Protein AF-A0AAU9IVN1-F1 (afdb_monomer_lite)

Secondary structure (DSSP, 8-state):
-HHHHHHHHHHHHHHHHHHHT-------SS-HHHHHHHHHHHHHHHHHHH---HHHHHHHHHHHHHHHHHHHHHHHHHHHHHHT---HHHHTT-GGG-TTHIIIIIHHHHHTTSTT---PPP-TTS-HHHHHHT-HHHHHHHHHHHHHHHHHHHHHHHHHTT--TTHHHHHHHHHHHHHHHHHHHHHTSSSTTSHHHHHHGGGS-HHHHHHHHHHHHSHHHHHHHHHHHHHHHHHTHHHHHHHHHHHHHHTT--HHHHHHHHHHHHS---

Organism: NCBI:txid1481888

Structure (mmCIF, N/CA/C/O backbone):
data_AF-A0AAU9IVN1-F1
#
_entry.id   AF-A0AAU9IVN1-F1
#
loop_
_atom_site.group_PDB
_atom_site.id
_atom_site.type_symbol
_atom_site.label_atom_id
_atom_site.label_alt_id
_atom_site.label_comp_id
_atom_site.label_asym_id
_atom_site.label_entity_id
_atom_site.label_seq_id
_atom_site.pdbx_PDB_ins_code
_atom_site.Cartn_x
_atom_site.Cartn_y
_atom_site.Cartn_z
_atom_site.occupancy
_atom_site.B_iso_or_equiv
_atom_site.auth_seq_id
_atom_site.auth_comp_id
_atom_site.auth_asym_id
_atom_site.auth_atom_id
_atom_site.pdbx_PDB_model_num
ATOM 1 N N . MET A 1 1 ? -16.649 50.187 41.467 1.00 53.47 1 MET A N 1
ATOM 2 C CA . MET A 1 1 ? -16.728 50.168 39.986 1.00 53.47 1 MET A CA 1
ATOM 3 C C . MET A 1 1 ? -15.363 50.038 39.294 1.00 53.47 1 MET A C 1
ATOM 5 O O . MET A 1 1 ? -15.328 49.474 38.214 1.00 53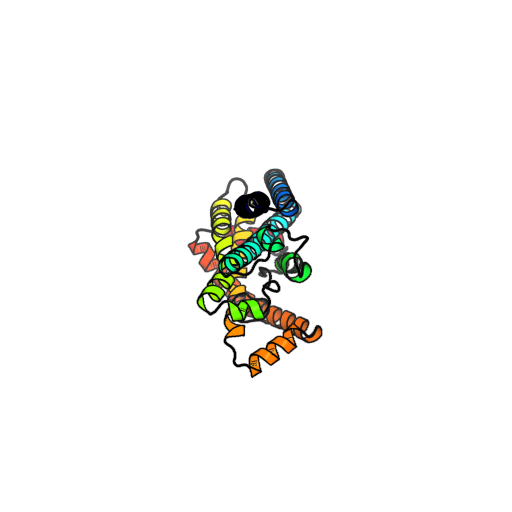.47 1 MET A O 1
ATOM 9 N N . ALA A 1 2 ? -14.239 50.455 39.902 1.00 56.69 2 ALA A N 1
ATOM 10 C CA . ALA A 1 2 ? -12.905 50.367 39.278 1.00 56.69 2 ALA A CA 1
ATOM 11 C C . ALA A 1 2 ? -12.278 48.951 39.191 1.00 56.69 2 ALA A C 1
ATOM 13 O O . ALA A 1 2 ? -11.409 48.734 38.353 1.00 56.69 2 ALA A O 1
ATOM 14 N N . ASN A 1 3 ? -12.708 47.987 40.019 1.00 58.66 3 ASN A N 1
ATOM 15 C CA . ASN A 1 3 ? -12.148 46.621 40.008 1.00 58.66 3 ASN A CA 1
ATOM 16 C C . ASN A 1 3 ? -12.715 45.724 38.896 1.00 58.66 3 ASN A C 1
ATOM 18 O O . ASN A 1 3 ? -11.974 44.936 38.323 1.00 58.66 3 ASN A O 1
ATOM 22 N N . VAL A 1 4 ? -13.989 45.904 38.531 1.00 60.34 4 VAL A N 1
ATOM 23 C CA . VAL A 1 4 ? -14.672 45.055 37.535 1.00 60.34 4 VAL A CA 1
ATOM 24 C C . VAL A 1 4 ? -14.067 45.228 36.136 1.00 60.34 4 VAL A C 1
ATOM 26 O O . VAL A 1 4 ? -13.916 44.265 35.393 1.00 60.34 4 VAL A O 1
ATOM 29 N N . GLY A 1 5 ? -13.641 46.448 35.787 1.00 64.75 5 GLY A N 1
ATOM 30 C CA . GLY A 1 5 ? -12.983 46.716 34.504 1.00 64.75 5 GLY A CA 1
ATOM 31 C C . GLY A 1 5 ? -11.579 46.111 34.386 1.00 64.75 5 GLY A C 1
ATOM 32 O O . GLY A 1 5 ? -11.148 45.797 33.281 1.00 64.75 5 GLY A O 1
ATOM 33 N N . LYS A 1 6 ? -10.872 45.914 35.510 1.00 70.19 6 LYS A N 1
ATOM 34 C CA . LYS A 1 6 ? -9.549 45.270 35.519 1.00 70.19 6 LYS A CA 1
ATOM 35 C C . LYS A 1 6 ? -9.649 43.755 35.383 1.00 70.19 6 LYS A C 1
ATOM 37 O O . LYS A 1 6 ? -8.848 43.187 34.653 1.00 70.19 6 LYS A O 1
ATOM 42 N N . GLU A 1 7 ? -10.625 43.123 36.034 1.00 73.50 7 GLU A N 1
ATOM 43 C CA . GLU A 1 7 ? -10.893 41.688 35.854 1.00 73.50 7 GLU A CA 1
ATOM 44 C C . GLU A 1 7 ? -11.326 41.378 34.423 1.00 73.50 7 GLU A C 1
ATOM 46 O O . GLU A 1 7 ? -10.724 40.518 33.791 1.00 73.50 7 GLU A O 1
ATOM 51 N N . ALA A 1 8 ? -12.259 42.153 33.861 1.00 72.81 8 ALA A N 1
ATOM 52 C CA . ALA A 1 8 ? -12.695 41.962 32.478 1.00 72.81 8 ALA A CA 1
ATOM 53 C C . ALA A 1 8 ? -11.551 42.152 31.465 1.00 72.81 8 ALA A C 1
ATOM 55 O O . ALA A 1 8 ? -11.450 41.408 30.494 1.00 72.81 8 ALA A O 1
ATOM 56 N N . ALA A 1 9 ? -10.655 43.120 31.694 1.00 76.06 9 ALA A N 1
ATOM 57 C CA . ALA A 1 9 ? -9.479 43.317 30.848 1.00 76.06 9 ALA A CA 1
ATOM 58 C C . ALA A 1 9 ? -8.465 42.167 30.978 1.00 76.06 9 ALA A C 1
ATOM 60 O O . ALA A 1 9 ? -7.876 41.762 29.978 1.00 76.06 9 ALA A O 1
ATOM 61 N N . LEU A 1 10 ? -8.291 41.615 32.184 1.00 80.31 10 LEU A N 1
ATOM 62 C CA . LEU A 1 10 ? -7.411 40.474 32.436 1.00 80.31 10 LEU A CA 1
ATOM 63 C C . LEU A 1 10 ? -7.957 39.193 31.792 1.00 80.31 10 LEU A C 1
ATOM 65 O O . LEU A 1 10 ? -7.193 38.443 31.191 1.00 80.31 10 LEU A O 1
ATOM 69 N N . GLU A 1 11 ? -9.269 38.964 31.870 1.00 79.75 11 GLU A N 1
ATOM 70 C CA . GLU A 1 11 ? -9.947 37.848 31.207 1.00 79.75 11 GLU A CA 1
ATOM 71 C C . GLU A 1 11 ? -9.865 37.971 29.685 1.00 79.75 11 GLU A C 1
ATOM 73 O O . GLU A 1 11 ? -9.563 36.991 29.006 1.00 79.75 11 GLU A O 1
ATOM 78 N N . LEU A 1 12 ? -10.047 39.178 29.138 1.00 77.62 12 LEU A N 1
ATOM 79 C CA . LEU A 1 12 ? -9.906 39.422 27.705 1.00 77.62 12 LEU A CA 1
ATOM 80 C C . LEU A 1 12 ? -8.457 39.223 27.248 1.00 77.62 12 LEU A C 1
ATOM 82 O O . LEU A 1 12 ? -8.222 38.642 26.193 1.00 77.62 12 LEU A O 1
ATOM 86 N N . GLU A 1 13 ? -7.472 39.659 28.035 1.00 80.75 13 GLU A N 1
ATOM 87 C CA . GLU A 1 13 ? -6.052 39.457 27.740 1.00 80.75 13 GLU A CA 1
ATOM 88 C C . GLU A 1 13 ? -5.658 37.978 27.854 1.00 80.75 13 GLU A C 1
ATOM 90 O O . GLU A 1 13 ? -4.886 37.484 27.033 1.00 80.75 13 GLU A O 1
ATOM 95 N N . GLN A 1 14 ? -6.213 37.240 28.817 1.00 78.44 14 GLN A N 1
ATOM 96 C CA . GLN A 1 14 ? -6.012 35.797 28.956 1.00 78.44 14 GLN A CA 1
ATOM 97 C C . GLN A 1 14 ? -6.684 35.011 27.828 1.00 78.44 14 GLN A C 1
ATOM 99 O O . GLN A 1 14 ? -6.057 34.105 27.282 1.00 78.44 14 GLN A O 1
ATOM 104 N N . ALA A 1 15 ? -7.899 35.386 27.424 1.00 71.62 15 ALA A N 1
ATOM 105 C CA . ALA A 1 15 ? -8.589 34.815 26.271 1.00 71.62 15 ALA A CA 1
ATOM 106 C C . ALA A 1 15 ? -7.861 35.151 24.961 1.00 71.62 15 ALA A C 1
ATOM 108 O O . ALA A 1 15 ? -7.668 34.294 24.108 1.00 71.62 15 ALA A O 1
ATOM 109 N N . THR A 1 16 ? -7.353 36.375 24.820 1.00 70.88 16 THR A N 1
ATOM 110 C CA . THR A 1 16 ? -6.563 36.774 23.648 1.00 70.88 16 THR A CA 1
ATOM 111 C C . THR A 1 16 ? -5.223 36.039 23.628 1.00 70.88 16 THR A C 1
ATOM 113 O O . THR A 1 16 ? -4.802 35.561 22.582 1.00 70.88 16 THR A O 1
ATOM 116 N N . LYS A 1 17 ? -4.565 35.855 24.780 1.00 69.25 17 LYS A N 1
ATOM 117 C CA . LYS A 1 17 ? -3.336 35.057 24.893 1.00 69.25 17 LYS A CA 1
ATOM 118 C C . LYS A 1 17 ? -3.576 33.563 24.708 1.00 69.25 17 LYS A C 1
ATOM 120 O O . LYS A 1 17 ? -2.649 32.907 24.254 1.00 69.25 17 LYS A O 1
ATOM 125 N N . SER A 1 18 ? -4.748 33.015 25.038 1.00 64.81 18 SER A N 1
ATOM 126 C CA . SER A 1 18 ? -5.081 31.611 24.756 1.00 64.81 18 SER A CA 1
ATOM 127 C C . SER A 1 18 ? -5.344 31.398 23.265 1.00 64.81 18 SER A C 1
ATOM 129 O O . SER A 1 18 ? -4.799 30.460 22.692 1.00 64.81 18 SER A O 1
ATOM 131 N N . ILE A 1 19 ? -6.044 32.336 22.618 1.00 59.53 19 ILE A N 1
ATOM 132 C CA . ILE A 1 19 ? -6.263 32.361 21.166 1.00 59.53 19 ILE A CA 1
ATOM 133 C C . ILE A 1 19 ? -4.934 32.555 20.413 1.00 59.53 19 ILE A C 1
ATOM 135 O O . ILE A 1 19 ? -4.685 31.878 19.423 1.00 59.53 19 ILE A O 1
ATOM 139 N N . LEU A 1 20 ? -4.038 33.423 20.899 1.00 59.16 20 LEU A N 1
ATOM 140 C CA . LEU A 1 20 ? -2.712 33.653 20.304 1.00 59.16 20 LEU A CA 1
ATOM 141 C C . LEU A 1 20 ? -1.676 32.565 20.659 1.00 59.16 20 LEU A C 1
ATOM 143 O O . LEU A 1 20 ? -0.673 32.433 19.957 1.00 59.16 20 LEU A O 1
ATOM 147 N N . LYS A 1 21 ? -1.887 31.783 21.732 1.00 52.38 21 LYS A N 1
ATOM 148 C CA . LYS A 1 21 ? -1.069 30.604 22.092 1.00 52.38 21 LYS A CA 1
ATOM 149 C C . LYS A 1 21 ? -1.420 29.356 21.303 1.00 52.38 21 LYS A C 1
ATOM 151 O O . LYS A 1 21 ? -0.685 28.376 21.416 1.00 52.38 21 LYS A O 1
ATOM 156 N N . GLU A 1 22 ? -2.473 29.391 20.502 1.00 47.22 22 GLU A N 1
ATOM 157 C CA . GLU A 1 22 ? -2.577 28.512 19.354 1.00 47.22 22 GLU A CA 1
ATOM 158 C C . GLU A 1 22 ? -1.981 29.242 18.148 1.00 47.22 22 GLU A C 1
ATOM 160 O O . GLU A 1 22 ? -2.725 29.763 17.316 1.00 47.22 22 GLU A O 1
ATOM 165 N N . PRO A 1 23 ? -0.637 29.272 17.970 1.00 43.94 23 PRO A N 1
ATOM 166 C CA . PRO A 1 23 ? -0.158 29.330 16.608 1.00 43.94 23 PRO A CA 1
ATOM 167 C C . PRO A 1 23 ? -0.810 28.115 15.979 1.00 43.94 23 PRO A C 1
ATOM 169 O O . PRO A 1 23 ? -0.557 26.999 16.441 1.00 43.94 23 PRO A O 1
ATOM 172 N N . SER A 1 24 ? -1.721 28.355 15.033 1.00 45.41 24 SER A N 1
ATOM 173 C CA . SER A 1 24 ? -2.339 27.336 14.203 1.00 45.41 24 SER A CA 1
ATOM 174 C C . SER A 1 24 ? -1.269 26.290 13.974 1.00 45.41 24 SER A C 1
ATOM 176 O O . SER A 1 24 ? -0.282 26.567 13.279 1.00 45.41 24 SER A O 1
ATOM 178 N N . GLN A 1 25 ? -1.367 25.160 14.678 1.00 43.50 25 GLN A N 1
ATOM 179 C CA . GLN A 1 25 ? -0.414 24.086 14.520 1.00 43.50 25 GLN A CA 1
ATOM 180 C C . GLN A 1 25 ? -0.766 23.541 13.150 1.00 43.50 25 GLN A C 1
ATOM 182 O O . GLN A 1 25 ? -1.519 22.581 13.009 1.00 43.50 25 GLN A O 1
ATOM 187 N N . MET A 1 26 ? -0.231 24.201 12.125 1.00 43.41 26 MET A N 1
ATOM 188 C CA . MET A 1 26 ? 0.057 23.664 10.818 1.00 43.41 26 MET A CA 1
ATOM 189 C C . MET A 1 26 ? 1.049 22.539 11.095 1.00 43.41 26 MET A C 1
ATOM 191 O O . MET A 1 26 ? 2.250 22.653 10.854 1.00 43.41 26 MET A O 1
ATOM 195 N N . LYS A 1 27 ? 0.555 21.470 11.735 1.00 56.53 27 LYS A N 1
ATOM 196 C CA . LYS A 1 27 ? 1.239 20.202 11.887 1.00 56.53 27 LYS A CA 1
ATOM 197 C C . LYS A 1 27 ? 1.689 19.884 10.482 1.00 56.53 27 LYS A C 1
ATOM 199 O O . LYS A 1 27 ? 0.851 19.801 9.584 1.00 56.53 27 LYS A O 1
ATOM 204 N N . LYS A 1 28 ? 3.009 19.825 10.294 1.00 57.75 28 LYS A N 1
ATOM 205 C CA . LYS A 1 28 ? 3.613 19.560 8.993 1.00 57.75 28 LYS A CA 1
ATOM 206 C C . LYS A 1 28 ? 2.848 18.417 8.339 1.00 57.75 28 LYS A C 1
ATOM 208 O O . LYS A 1 28 ? 2.786 17.323 8.895 1.00 57.75 28 LYS A O 1
ATOM 213 N N . MET A 1 29 ? 2.273 18.711 7.177 1.00 62.78 29 MET A N 1
ATOM 214 C CA . MET A 1 29 ? 1.480 17.763 6.396 1.00 62.78 29 MET A CA 1
ATOM 215 C C . MET A 1 29 ? 2.301 16.510 6.050 1.00 62.78 29 MET A C 1
ATOM 217 O O . MET A 1 29 ? 1.751 15.428 5.923 1.00 62.78 29 MET A O 1
ATOM 221 N N . CYS A 1 30 ? 3.630 16.654 5.973 1.00 76.06 30 CYS A N 1
ATOM 222 C CA . CYS A 1 30 ? 4.579 15.575 5.738 1.00 76.06 30 CYS A CA 1
ATOM 223 C C . CYS A 1 30 ? 5.676 15.579 6.817 1.00 76.06 30 CYS A C 1
ATOM 225 O O . CYS A 1 30 ? 6.330 16.599 7.064 1.00 76.06 30 CYS A O 1
ATOM 227 N N . SER A 1 31 ? 5.856 14.447 7.495 1.00 86.88 31 SER A N 1
ATOM 228 C CA . SER A 1 31 ? 6.885 14.259 8.519 1.00 86.88 31 SER A CA 1
ATOM 229 C C . SER A 1 31 ? 8.289 14.131 7.915 1.00 86.88 31 SER A C 1
ATOM 231 O O . SER A 1 31 ? 8.455 13.795 6.745 1.00 86.88 31 SER A O 1
ATOM 233 N N . THR A 1 32 ? 9.331 14.366 8.720 1.00 87.94 32 THR A N 1
ATOM 234 C CA . THR A 1 32 ? 10.726 14.210 8.270 1.00 87.94 32 THR A CA 1
ATOM 235 C C . THR A 1 32 ? 11.019 12.812 7.700 1.00 87.94 32 THR A C 1
ATOM 237 O O . THR A 1 32 ? 11.616 12.753 6.628 1.00 87.94 32 THR A O 1
ATOM 240 N N . PRO A 1 33 ? 10.580 11.694 8.324 1.00 89.00 33 PRO A N 1
ATOM 241 C CA . PRO A 1 33 ? 10.769 10.363 7.741 1.00 89.00 33 PRO A CA 1
ATOM 242 C C . PRO A 1 33 ? 10.115 10.197 6.365 1.00 89.00 33 PRO A C 1
ATOM 244 O O . PRO A 1 33 ? 10.737 9.626 5.474 1.00 89.00 33 PRO A O 1
ATOM 247 N N . ALA A 1 34 ? 8.911 10.739 6.158 1.00 89.44 34 ALA A N 1
ATOM 248 C CA . ALA A 1 34 ? 8.235 10.686 4.862 1.00 89.44 34 ALA A CA 1
ATOM 249 C C . ALA A 1 34 ? 8.979 11.491 3.785 1.00 89.44 34 ALA A C 1
ATOM 251 O O . ALA A 1 34 ? 9.174 11.006 2.673 1.00 89.44 34 ALA A O 1
ATOM 252 N N . LEU A 1 35 ? 9.474 12.688 4.123 1.00 91.88 35 LEU A N 1
ATOM 253 C CA . LEU A 1 35 ? 10.292 13.492 3.208 1.00 91.88 35 LEU A CA 1
ATOM 254 C C . LEU A 1 35 ? 11.596 12.781 2.825 1.00 91.88 35 LEU A C 1
ATOM 256 O O . LEU A 1 35 ? 11.976 12.788 1.656 1.00 91.88 35 LEU A O 1
ATOM 260 N N . ILE A 1 36 ? 12.259 12.138 3.792 1.00 93.00 36 ILE A N 1
ATOM 261 C CA . ILE A 1 36 ? 13.448 11.317 3.530 1.00 93.00 36 ILE A CA 1
ATOM 262 C C . ILE A 1 36 ? 13.089 10.169 2.584 1.00 93.00 36 ILE A C 1
ATOM 264 O O . ILE A 1 36 ? 13.803 9.949 1.611 1.00 93.00 36 ILE A O 1
ATOM 268 N N . TRP A 1 37 ? 11.969 9.480 2.816 1.00 94.50 37 TRP A N 1
ATOM 269 C CA . TRP A 1 37 ? 11.519 8.375 1.968 1.00 94.50 37 TRP A CA 1
ATOM 270 C C . TRP A 1 37 ? 11.301 8.806 0.513 1.00 94.50 37 TRP A C 1
ATOM 272 O O . TRP A 1 37 ? 11.792 8.152 -0.406 1.00 94.50 37 TRP A O 1
ATOM 282 N N . VAL A 1 38 ? 10.631 9.944 0.298 1.00 93.88 38 VAL A N 1
ATOM 283 C CA . VAL A 1 38 ? 10.431 10.529 -1.039 1.00 93.88 38 VAL A CA 1
ATOM 284 C C . VAL A 1 38 ? 11.767 10.911 -1.679 1.00 93.88 38 VAL A C 1
ATOM 286 O O . VAL A 1 38 ? 11.982 10.628 -2.856 1.00 93.88 38 VAL A O 1
ATOM 289 N N . GLY A 1 39 ? 12.690 11.500 -0.913 1.00 94.69 39 GLY A N 1
ATOM 290 C CA . GLY A 1 39 ? 14.036 11.818 -1.393 1.00 94.69 39 GLY A CA 1
ATOM 291 C C . GLY A 1 39 ? 14.813 10.574 -1.834 1.00 94.69 39 GLY A C 1
ATOM 292 O O . GLY A 1 39 ? 15.405 10.565 -2.912 1.00 94.69 39 GLY A O 1
ATOM 293 N N . VAL A 1 40 ? 14.761 9.494 -1.049 1.00 95.31 40 VAL A N 1
ATOM 294 C CA . VAL A 1 40 ? 15.397 8.213 -1.389 1.00 95.31 40 VAL A CA 1
ATOM 295 C C . VAL A 1 40 ? 14.748 7.597 -2.631 1.00 95.31 40 VAL A C 1
ATOM 297 O O . VAL A 1 40 ? 15.465 7.179 -3.537 1.00 95.31 40 VAL A O 1
ATOM 300 N N . LEU A 1 41 ? 13.415 7.607 -2.738 1.00 96.00 41 LEU A N 1
ATOM 301 C CA . LEU A 1 41 ? 12.705 7.152 -3.938 1.00 96.00 41 LEU A CA 1
ATOM 302 C C . LEU A 1 41 ? 13.119 7.950 -5.184 1.00 96.00 41 LEU A C 1
ATOM 304 O O . LEU A 1 41 ? 13.333 7.366 -6.247 1.00 96.00 41 LEU A O 1
ATOM 308 N N . PHE A 1 42 ? 13.279 9.268 -5.064 1.00 94.94 42 PHE A N 1
ATOM 309 C CA . PHE A 1 42 ? 13.737 10.115 -6.165 1.00 94.94 42 PHE A CA 1
ATOM 310 C C . PHE A 1 42 ? 15.165 9.758 -6.604 1.00 94.94 42 PHE A C 1
ATOM 312 O O . PHE A 1 42 ? 15.414 9.560 -7.794 1.00 94.94 42 PHE A O 1
ATOM 319 N N . VAL A 1 43 ? 16.087 9.576 -5.651 1.00 94.69 43 VAL A N 1
ATOM 320 C CA . VAL A 1 43 ? 17.458 9.115 -5.936 1.00 94.69 43 VAL A CA 1
ATOM 321 C C . VAL A 1 43 ? 17.440 7.758 -6.636 1.00 94.69 43 VAL A C 1
ATOM 323 O O . VAL A 1 43 ? 18.085 7.594 -7.668 1.00 94.69 43 VAL A O 1
ATOM 326 N N . PHE A 1 44 ? 16.661 6.796 -6.137 1.00 93.25 44 PHE A N 1
ATOM 327 C CA . PHE A 1 44 ? 16.558 5.474 -6.755 1.00 93.25 44 PHE A CA 1
ATOM 328 C C . PHE A 1 44 ? 15.874 5.500 -8.121 1.00 93.25 44 PHE A C 1
ATOM 330 O O . PHE A 1 44 ? 16.209 4.683 -8.973 1.00 93.25 44 PHE A O 1
ATOM 337 N N . SER A 1 45 ? 14.983 6.462 -8.372 1.00 91.88 45 SER A N 1
ATOM 338 C CA . SER A 1 45 ? 14.419 6.688 -9.706 1.00 91.88 45 SER A CA 1
ATOM 339 C C . SER A 1 45 ? 15.522 7.097 -10.684 1.00 91.88 45 SER A C 1
ATOM 341 O O . SER A 1 45 ? 15.622 6.532 -11.769 1.00 91.88 45 SER A O 1
ATOM 343 N N . PHE A 1 46 ? 16.416 8.005 -10.280 1.00 92.00 46 PHE A N 1
ATOM 344 C CA . PHE A 1 46 ? 17.568 8.404 -11.094 1.00 92.00 46 PHE A CA 1
ATOM 345 C C . PHE A 1 46 ? 18.592 7.271 -11.280 1.00 92.00 46 PHE A C 1
ATOM 347 O O . PHE A 1 46 ? 19.118 7.077 -12.380 1.00 92.00 46 PHE A O 1
ATOM 354 N N . VAL A 1 47 ? 18.849 6.485 -10.229 1.00 91.75 47 VAL A N 1
ATOM 355 C CA . VAL A 1 47 ? 19.705 5.290 -10.312 1.00 91.75 47 VAL A CA 1
ATOM 356 C C . VAL A 1 47 ? 19.118 4.280 -11.289 1.00 91.75 47 VAL A C 1
ATOM 358 O O . VAL A 1 47 ? 19.852 3.800 -12.141 1.00 91.75 47 VAL A O 1
ATOM 361 N N . LEU A 1 48 ? 17.816 3.990 -11.219 1.00 91.25 48 LEU A N 1
ATOM 362 C CA . LEU A 1 48 ? 17.153 3.059 -12.131 1.00 91.25 48 LEU A CA 1
ATOM 363 C C . LEU A 1 48 ? 17.168 3.570 -13.578 1.00 91.25 48 LEU A C 1
ATOM 365 O O . LEU A 1 48 ? 17.373 2.784 -14.502 1.00 91.25 48 LEU A O 1
ATOM 369 N N . LEU A 1 49 ? 17.012 4.885 -13.768 1.00 89.12 49 LEU A N 1
ATOM 370 C CA . LEU A 1 49 ? 17.129 5.522 -15.078 1.00 89.12 49 LEU A CA 1
ATOM 371 C C . LEU A 1 49 ? 18.532 5.356 -15.679 1.00 89.12 49 LEU A C 1
ATOM 373 O O . LEU A 1 49 ? 18.658 5.088 -16.871 1.00 89.12 49 LEU A O 1
ATOM 377 N N . SER A 1 50 ? 19.573 5.498 -14.857 1.00 89.81 50 SER A N 1
ATOM 378 C CA . SER A 1 50 ? 20.977 5.456 -15.293 1.00 89.81 50 SER A CA 1
ATOM 379 C C . SER A 1 50 ? 21.533 4.029 -15.388 1.00 89.81 50 SER A C 1
ATOM 381 O O . SER A 1 50 ? 22.349 3.718 -16.252 1.00 89.81 50 SER A O 1
ATOM 383 N N . TYR A 1 51 ? 21.087 3.152 -14.492 1.00 88.25 51 TYR A N 1
ATOM 384 C CA . TYR A 1 51 ? 21.545 1.781 -14.319 1.00 88.25 51 TYR A CA 1
ATOM 385 C C . TYR A 1 51 ? 20.321 0.868 -14.174 1.00 88.25 51 TYR A C 1
ATOM 387 O O . TYR A 1 51 ? 19.947 0.531 -13.046 1.00 88.25 51 TYR A O 1
ATOM 395 N N . PRO A 1 52 ? 19.709 0.427 -15.292 1.00 86.56 52 PRO A N 1
ATOM 396 C CA . PRO A 1 52 ? 18.531 -0.444 -15.303 1.00 86.56 52 PRO A CA 1
ATOM 397 C C . PRO A 1 52 ? 18.899 -1.875 -14.881 1.00 86.56 52 PRO A C 1
ATOM 399 O O . PRO A 1 52 ? 18.853 -2.835 -15.649 1.00 86.56 52 PRO A O 1
ATOM 402 N N . LYS A 1 53 ? 19.365 -2.018 -13.642 1.00 91.06 53 LYS A N 1
ATOM 403 C CA . LYS A 1 53 ? 19.703 -3.279 -13.004 1.00 91.06 53 LYS A CA 1
ATOM 404 C C . LYS A 1 53 ? 18.530 -3.711 -12.144 1.00 91.06 53 LYS A C 1
ATOM 406 O O . LYS A 1 53 ? 17.922 -2.916 -11.433 1.00 91.06 53 LYS A O 1
ATOM 411 N N . ARG A 1 54 ? 18.280 -5.013 -12.147 1.00 90.12 54 ARG A N 1
ATOM 412 C CA . ARG A 1 54 ? 17.186 -5.638 -11.407 1.00 90.12 54 ARG A CA 1
ATOM 413 C C . ARG A 1 54 ? 17.170 -5.303 -9.911 1.00 90.12 54 ARG A C 1
ATOM 415 O O . ARG A 1 54 ? 16.110 -5.056 -9.356 1.00 90.12 54 ARG A O 1
ATOM 422 N N . TRP A 1 55 ? 18.329 -5.248 -9.253 1.00 91.88 55 TRP A N 1
ATOM 423 C CA . TRP A 1 55 ? 18.395 -4.875 -7.833 1.00 91.88 55 TRP A CA 1
ATOM 424 C C . TRP A 1 55 ? 17.924 -3.430 -7.594 1.00 91.88 55 TRP A C 1
ATOM 426 O O . TRP A 1 55 ? 17.223 -3.171 -6.619 1.00 91.88 55 TRP A O 1
ATOM 436 N N . ALA A 1 56 ? 18.252 -2.501 -8.502 1.00 92.81 56 ALA A N 1
ATOM 437 C CA . ALA A 1 56 ? 17.807 -1.112 -8.422 1.00 92.81 56 ALA A CA 1
ATOM 438 C C . ALA A 1 56 ? 16.297 -1.019 -8.659 1.00 92.81 56 ALA A C 1
ATOM 440 O O . ALA A 1 56 ? 15.619 -0.266 -7.966 1.00 92.81 56 ALA A O 1
ATOM 441 N N . PHE A 1 57 ? 15.767 -1.840 -9.572 1.00 93.75 57 PHE A N 1
ATOM 442 C CA . PHE A 1 57 ? 14.330 -1.972 -9.807 1.00 93.75 57 PHE A CA 1
ATOM 443 C C . PHE A 1 57 ? 13.595 -2.461 -8.555 1.00 93.75 57 PHE A C 1
ATOM 445 O O . PHE A 1 57 ? 12.612 -1.851 -8.151 1.00 93.75 57 PHE A O 1
ATOM 452 N N . ILE A 1 58 ? 14.082 -3.529 -7.912 1.00 92.56 58 ILE A N 1
ATOM 453 C CA . ILE A 1 58 ? 13.464 -4.094 -6.703 1.00 92.56 58 ILE A CA 1
ATOM 454 C C . ILE A 1 58 ? 13.454 -3.060 -5.571 1.00 92.56 58 ILE A C 1
ATOM 456 O O . ILE A 1 58 ? 12.419 -2.850 -4.943 1.00 92.56 58 ILE A O 1
ATOM 460 N N . LEU A 1 59 ? 14.576 -2.371 -5.337 1.00 93.88 59 LEU A N 1
ATOM 461 C CA . LEU A 1 59 ? 14.653 -1.324 -4.314 1.00 93.88 59 LEU A CA 1
ATOM 462 C C . LEU A 1 59 ? 13.725 -0.150 -4.630 1.00 93.88 59 LEU A C 1
ATOM 464 O O . LEU A 1 59 ? 13.021 0.327 -3.742 1.00 93.88 59 LEU A O 1
ATOM 468 N N . TRP A 1 60 ? 13.676 0.284 -5.890 1.00 95.44 60 TRP A N 1
ATOM 469 C CA . TRP A 1 60 ? 12.741 1.313 -6.335 1.00 95.44 60 TRP A CA 1
ATOM 470 C C . TRP A 1 60 ? 11.285 0.887 -6.110 1.00 95.44 60 TRP A C 1
ATOM 472 O O . TRP A 1 60 ? 10.508 1.665 -5.563 1.00 95.44 60 TRP A O 1
ATOM 482 N N . ALA A 1 61 ? 10.928 -0.355 -6.449 1.00 94.75 61 ALA A N 1
ATOM 483 C CA . ALA A 1 61 ? 9.578 -0.884 -6.278 1.00 94.75 61 ALA A CA 1
ATOM 484 C C . ALA A 1 61 ? 9.173 -0.948 -4.797 1.00 94.75 61 ALA A C 1
ATOM 486 O O . ALA A 1 61 ? 8.072 -0.526 -4.454 1.00 94.75 61 ALA A O 1
ATOM 487 N N . ILE A 1 62 ? 10.074 -1.393 -3.913 1.00 93.94 62 ILE A N 1
ATOM 488 C CA . ILE A 1 62 ? 9.860 -1.396 -2.455 1.00 93.94 62 ILE A CA 1
ATOM 489 C C . ILE A 1 62 ? 9.629 0.026 -1.932 1.00 93.94 62 ILE A C 1
ATOM 491 O O . ILE A 1 62 ? 8.703 0.264 -1.157 1.00 93.94 62 ILE A O 1
ATOM 495 N N . LEU A 1 63 ? 10.450 0.987 -2.362 1.00 95.25 63 LEU A N 1
ATOM 496 C CA . LEU A 1 63 ? 10.327 2.384 -1.944 1.00 95.25 63 LEU A CA 1
ATOM 497 C C . LEU A 1 63 ? 9.020 3.010 -2.444 1.00 95.25 63 LEU A C 1
ATOM 499 O O . LEU A 1 63 ? 8.338 3.689 -1.673 1.00 95.25 63 LEU A O 1
ATOM 503 N N . ALA A 1 64 ? 8.662 2.767 -3.706 1.00 95.88 64 ALA A N 1
ATOM 504 C CA . ALA A 1 64 ? 7.445 3.274 -4.329 1.00 95.88 64 ALA A CA 1
ATOM 505 C C . ALA A 1 64 ? 6.190 2.664 -3.690 1.00 95.88 64 ALA A C 1
ATOM 507 O O . ALA A 1 64 ? 5.247 3.389 -3.371 1.00 95.88 64 ALA A O 1
ATOM 508 N N . TRP A 1 65 ? 6.195 1.356 -3.427 1.00 94.50 65 TRP A N 1
ATOM 509 C CA . TRP A 1 65 ? 5.102 0.685 -2.730 1.00 94.50 65 TRP A CA 1
ATOM 510 C C . TRP A 1 65 ? 4.968 1.158 -1.283 1.00 94.50 65 TRP A C 1
ATOM 512 O O . TRP A 1 65 ? 3.869 1.501 -0.856 1.00 94.50 65 TRP A O 1
ATOM 522 N N . GLY A 1 66 ? 6.076 1.288 -0.547 1.00 92.50 66 GLY A N 1
ATOM 523 C CA . GLY A 1 66 ? 6.065 1.853 0.805 1.00 92.50 66 GLY A CA 1
ATOM 524 C C . GLY A 1 66 ? 5.469 3.265 0.843 1.00 92.50 66 GLY A C 1
ATOM 525 O O . GLY A 1 66 ? 4.713 3.595 1.756 1.00 92.50 66 GLY A O 1
ATOM 526 N N . LEU A 1 67 ? 5.730 4.087 -0.181 1.00 94.38 67 LEU A N 1
ATOM 527 C CA . LEU A 1 67 ? 5.081 5.392 -0.325 1.00 94.38 67 LEU A CA 1
ATOM 528 C C . LEU A 1 67 ? 3.572 5.269 -0.570 1.00 94.38 67 LEU A C 1
ATOM 530 O O . LEU A 1 67 ? 2.808 6.013 0.042 1.00 94.38 67 LEU A O 1
ATOM 534 N N . CYS A 1 68 ? 3.132 4.319 -1.399 1.00 93.88 68 CYS A N 1
ATOM 535 C CA . CYS A 1 68 ? 1.707 4.041 -1.600 1.00 93.88 68 CYS A CA 1
ATOM 536 C C . CYS A 1 68 ? 1.022 3.650 -0.284 1.00 93.88 68 CYS A C 1
ATOM 538 O O . CYS A 1 68 ? -0.032 4.193 0.031 1.00 93.88 68 CYS A O 1
ATOM 540 N N . VAL A 1 69 ? 1.648 2.789 0.521 1.00 90.81 69 VAL A N 1
ATOM 541 C CA . VAL A 1 69 ? 1.133 2.394 1.842 1.00 90.81 69 VAL A CA 1
ATOM 542 C C . VAL A 1 69 ? 0.990 3.615 2.755 1.00 90.81 69 VAL A C 1
ATOM 544 O O . VAL A 1 69 ? -0.080 3.843 3.309 1.00 90.81 69 VAL A O 1
ATOM 547 N N . MET A 1 70 ? 2.014 4.472 2.853 1.00 91.00 70 MET A N 1
ATOM 548 C CA . MET A 1 70 ? 1.925 5.699 3.662 1.00 91.00 70 MET A CA 1
ATOM 549 C C . MET A 1 70 ? 0.808 6.639 3.194 1.00 91.00 70 MET A C 1
ATOM 551 O O . MET A 1 70 ? 0.107 7.227 4.020 1.00 91.00 70 MET A O 1
ATOM 555 N N . ILE A 1 71 ? 0.636 6.790 1.878 1.00 92.94 71 ILE A N 1
ATOM 556 C CA . ILE A 1 71 ? -0.419 7.626 1.294 1.00 92.94 71 ILE A CA 1
ATOM 557 C C . ILE A 1 71 ? -1.801 7.038 1.593 1.00 92.94 71 ILE A C 1
ATOM 559 O O . ILE A 1 71 ? -2.688 7.778 2.020 1.00 92.94 71 ILE A O 1
ATOM 563 N N . HIS A 1 72 ? -1.968 5.728 1.437 1.00 91.19 72 HIS A N 1
ATOM 564 C CA . HIS A 1 72 ? -3.199 5.010 1.747 1.00 91.19 72 HIS A CA 1
ATOM 565 C C . HIS A 1 72 ? -3.625 5.227 3.207 1.00 91.19 72 HIS A C 1
ATOM 567 O O . HIS A 1 72 ? -4.695 5.778 3.470 1.00 91.19 72 HIS A O 1
ATOM 573 N N . GLU A 1 73 ? -2.741 4.937 4.162 1.00 87.94 73 GLU A N 1
ATOM 574 C CA . GLU A 1 73 ? -3.025 5.143 5.587 1.00 87.94 73 GLU A CA 1
ATOM 575 C C . GLU A 1 73 ? -3.290 6.621 5.934 1.00 87.94 73 GLU A C 1
ATOM 577 O O . GLU A 1 73 ? -4.106 6.949 6.802 1.00 87.94 73 GLU A O 1
ATOM 582 N N . SER A 1 74 ? -2.636 7.556 5.238 1.00 89.06 74 SER A N 1
ATOM 583 C CA . SER A 1 74 ? -2.889 8.987 5.438 1.00 89.06 74 SER A CA 1
ATOM 584 C C . SER A 1 74 ? -4.276 9.420 4.953 1.00 89.06 74 SER A C 1
ATOM 586 O O . SER A 1 74 ? -4.898 10.273 5.588 1.00 89.06 74 SER A O 1
ATOM 588 N N . GLY A 1 75 ? -4.793 8.826 3.871 1.00 90.19 75 GLY A N 1
ATOM 589 C CA . GLY A 1 75 ? -6.123 9.127 3.330 1.00 90.19 75 GLY A CA 1
ATOM 590 C C . GLY A 1 75 ? -7.233 8.712 4.284 1.00 90.19 75 GLY A C 1
ATOM 591 O O . GLY A 1 75 ? -8.134 9.479 4.624 1.00 90.19 75 GLY A O 1
ATOM 592 N N . HIS A 1 76 ? -7.084 7.505 4.793 1.00 88.19 76 HIS A N 1
ATOM 593 C CA . HIS A 1 76 ? -7.795 6.950 5.925 1.00 88.19 76 HIS A CA 1
ATOM 594 C C . HIS A 1 76 ? -7.822 7.884 7.152 1.00 88.19 76 HIS A C 1
ATOM 596 O O . HIS A 1 76 ? -8.896 8.249 7.647 1.00 88.19 76 HIS A O 1
ATOM 602 N N . ALA A 1 77 ? -6.654 8.341 7.613 1.00 87.81 77 ALA A N 1
ATOM 603 C CA . ALA A 1 77 ? -6.536 9.264 8.743 1.00 87.81 77 ALA A CA 1
ATOM 604 C C . ALA A 1 77 ? -7.126 10.658 8.455 1.00 87.81 77 ALA A C 1
ATOM 606 O O . ALA A 1 77 ? -7.696 11.287 9.349 1.00 87.81 77 ALA A O 1
ATOM 607 N N . ALA A 1 78 ? -7.033 11.143 7.215 1.00 88.50 78 ALA A N 1
ATOM 608 C CA . ALA A 1 78 ? -7.625 12.410 6.799 1.00 88.50 78 ALA A CA 1
ATOM 609 C C . ALA A 1 78 ? -9.157 12.368 6.884 1.00 88.50 78 ALA A C 1
ATOM 611 O O . ALA A 1 78 ? -9.769 13.280 7.446 1.00 88.50 78 ALA A O 1
ATOM 612 N N . MET A 1 79 ? -9.775 11.284 6.410 1.00 89.50 79 MET A N 1
ATOM 613 C CA . MET A 1 79 ? -11.224 11.089 6.513 1.00 89.50 79 MET A CA 1
ATOM 614 C C . MET A 1 79 ? -11.673 10.881 7.964 1.00 89.50 79 MET A C 1
ATOM 616 O O . MET A 1 79 ? -12.707 11.414 8.368 1.00 89.50 79 MET A O 1
ATOM 620 N N . ALA A 1 80 ? -10.868 10.202 8.788 1.00 86.25 80 ALA A N 1
ATOM 621 C CA . ALA A 1 80 ? -11.124 10.087 10.224 1.00 86.25 80 ALA A CA 1
ATOM 622 C C . ALA A 1 80 ? -11.103 11.460 10.920 1.00 86.25 80 ALA A C 1
ATOM 624 O O . ALA A 1 80 ? -11.994 11.758 11.720 1.00 86.25 80 ALA A O 1
ATOM 625 N N . LYS A 1 81 ? -10.161 12.341 10.554 1.00 86.12 81 LYS A N 1
ATOM 626 C CA . LYS A 1 81 ? -10.082 13.707 11.094 1.00 86.12 81 LYS A CA 1
ATOM 627 C C . LYS A 1 81 ? -11.332 14.515 10.770 1.00 86.12 81 LYS A C 1
ATOM 629 O O . LYS A 1 81 ? -11.861 15.187 11.652 1.00 86.12 81 LYS A O 1
ATOM 634 N N . ILE A 1 82 ? -11.835 14.406 9.541 1.00 85.38 82 ILE A N 1
ATOM 635 C CA . ILE A 1 82 ? -13.102 15.030 9.126 1.00 85.38 82 ILE A CA 1
ATOM 636 C C . ILE A 1 82 ? -14.282 14.453 9.924 1.00 85.38 82 ILE A C 1
ATOM 638 O O . ILE A 1 82 ? -15.212 15.177 10.276 1.00 85.38 82 ILE A O 1
ATOM 642 N N . ALA A 1 83 ? -14.242 13.162 10.261 1.00 82.94 83 ALA A N 1
ATOM 643 C CA . ALA A 1 83 ? -15.264 12.521 11.081 1.00 82.94 83 ALA A CA 1
ATOM 644 C C . ALA A 1 83 ? -15.233 12.935 12.567 1.00 82.94 83 ALA A C 1
ATOM 646 O O . ALA A 1 83 ? -16.250 12.747 13.243 1.00 82.94 83 ALA A O 1
ATOM 647 N N . GLY A 1 84 ? -14.135 13.541 13.042 1.00 81.56 84 GLY A N 1
ATOM 648 C CA . GLY A 1 84 ? -13.928 13.987 14.426 1.00 81.56 84 GLY A CA 1
ATOM 649 C C . GLY A 1 84 ? -12.896 13.170 15.219 1.00 81.56 84 GLY A C 1
ATOM 650 O O . GLY A 1 84 ? -12.765 13.367 16.424 1.00 81.56 84 GLY A O 1
ATOM 651 N N . HIS A 1 85 ? -12.157 12.264 14.571 1.00 79.81 85 HIS A N 1
ATOM 652 C CA . HIS A 1 85 ? -11.149 11.401 15.194 1.00 79.81 85 HIS A CA 1
ATOM 653 C C . HIS A 1 85 ? -9.753 11.715 14.639 1.00 79.81 85 HIS A C 1
ATOM 655 O O . HIS A 1 85 ? -9.544 11.663 13.433 1.00 79.81 85 HIS A O 1
ATOM 661 N N . SER A 1 86 ? -8.777 12.045 15.489 1.00 73.50 86 SER A N 1
ATOM 662 C CA . SER A 1 86 ? -7.435 12.428 15.019 1.00 73.50 86 SER A CA 1
ATOM 663 C C . SER A 1 86 ? -6.398 11.333 15.247 1.00 73.50 86 SER A C 1
ATOM 665 O O . SER A 1 86 ? -6.229 10.856 16.366 1.00 73.50 86 SER A O 1
ATOM 667 N N . HIS A 1 87 ? -5.642 11.014 14.194 1.00 78.06 87 HIS A N 1
ATOM 668 C CA . HIS A 1 87 ? -4.504 10.095 14.222 1.00 78.06 87 HIS A CA 1
ATOM 669 C C . HIS A 1 87 ? -3.282 10.761 13.570 1.00 78.06 87 HIS A C 1
ATOM 671 O O . HIS A 1 87 ? -3.001 10.597 12.383 1.00 78.06 87 HIS A O 1
ATOM 677 N N . ASP A 1 88 ? -2.561 11.564 14.353 1.00 74.81 88 ASP A N 1
ATOM 678 C CA . ASP A 1 88 ? -1.550 12.499 13.839 1.00 74.81 88 ASP A CA 1
ATOM 679 C C . ASP A 1 88 ? -0.344 11.837 13.152 1.00 74.81 88 ASP A C 1
ATOM 681 O O . ASP A 1 88 ? 0.226 12.407 12.217 1.00 74.81 88 ASP A O 1
ATOM 685 N N . SER A 1 89 ? 0.078 10.653 13.608 1.00 76.12 89 SER A N 1
ATOM 686 C CA . SER A 1 89 ? 1.212 9.937 13.009 1.00 76.12 89 SER A CA 1
ATOM 687 C C . SER A 1 89 ? 0.899 9.460 11.593 1.00 76.12 89 SER A C 1
ATOM 689 O O . SER A 1 89 ? 1.731 9.628 10.704 1.00 76.12 89 SER A O 1
ATOM 691 N N . TYR A 1 90 ? -0.314 8.963 11.359 1.00 81.12 90 TYR A N 1
ATOM 692 C CA . TYR A 1 90 ? -0.791 8.550 10.040 1.00 81.12 90 TYR A CA 1
ATOM 693 C C . TYR A 1 90 ? -1.037 9.750 9.120 1.00 81.12 90 TYR A C 1
ATOM 695 O O . TYR A 1 90 ? -0.567 9.753 7.985 1.00 81.12 90 TYR A O 1
ATOM 703 N N . LEU A 1 91 ? -1.654 10.824 9.634 1.00 82.94 91 LEU A N 1
ATOM 704 C CA . LEU A 1 91 ? -1.895 12.055 8.868 1.00 82.94 91 LEU A CA 1
ATOM 705 C C . LEU A 1 91 ? -0.593 12.707 8.372 1.00 82.94 91 LEU A C 1
ATOM 707 O O . LEU A 1 91 ? -0.556 13.269 7.285 1.00 82.94 91 LEU A O 1
ATOM 711 N N . SER A 1 92 ? 0.476 12.627 9.170 1.00 83.88 92 SER A N 1
ATOM 712 C CA . SER A 1 92 ? 1.801 13.158 8.816 1.00 83.88 92 SER A CA 1
ATOM 713 C C . SER A 1 92 ? 2.695 12.154 8.073 1.00 83.88 92 SER A C 1
ATOM 715 O O . SER A 1 92 ? 3.887 12.421 7.884 1.00 83.88 92 SER A O 1
ATOM 717 N N . MET A 1 93 ? 2.158 10.991 7.676 1.00 87.31 93 MET A N 1
ATOM 718 C CA . MET A 1 93 ? 2.896 9.899 7.021 1.00 87.31 93 MET A CA 1
ATOM 719 C C . MET A 1 93 ? 4.133 9.443 7.817 1.00 87.31 93 MET A C 1
ATOM 721 O O . MET A 1 93 ? 5.141 9.009 7.266 1.00 87.31 93 MET A O 1
ATOM 725 N N . ASN A 1 94 ? 4.106 9.580 9.143 1.00 87.06 94 ASN A N 1
ATOM 726 C CA . ASN A 1 94 ? 5.225 9.206 9.995 1.00 87.06 94 ASN A CA 1
ATOM 727 C C . ASN A 1 94 ? 5.173 7.713 10.319 1.00 87.06 94 ASN A C 1
ATOM 729 O O . ASN A 1 94 ? 4.760 7.332 11.416 1.00 87.06 94 ASN A O 1
ATOM 733 N N . PHE A 1 95 ? 5.629 6.884 9.378 1.00 82.56 95 PHE A N 1
ATOM 734 C CA . PHE A 1 95 ? 5.658 5.426 9.523 1.00 82.56 95 PHE A CA 1
ATOM 735 C C . PHE A 1 95 ? 6.444 4.959 10.759 1.00 82.56 95 PHE A C 1
ATOM 737 O O . PHE A 1 95 ? 6.109 3.942 11.350 1.00 82.56 95 PHE A O 1
ATOM 744 N N . VAL A 1 96 ? 7.428 5.740 11.228 1.00 84.12 96 VAL A N 1
ATOM 745 C CA . VAL A 1 96 ? 8.210 5.471 12.455 1.00 84.12 96 VAL A CA 1
ATOM 746 C C . VAL A 1 96 ? 7.389 5.680 13.733 1.00 84.12 96 VAL A C 1
ATOM 748 O O . VAL A 1 96 ? 7.821 5.298 14.818 1.00 84.12 96 VAL A O 1
ATOM 751 N N . LYS A 1 97 ? 6.186 6.246 13.649 1.00 83.25 97 LYS A N 1
ATOM 752 C CA . LYS A 1 97 ? 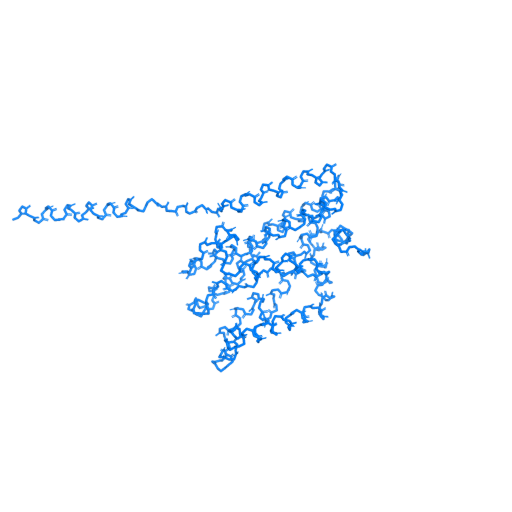5.269 6.431 14.785 1.00 83.25 97 LYS A CA 1
ATOM 753 C C . LYS A 1 97 ? 3.904 5.780 14.555 1.00 83.25 97 LYS A C 1
ATOM 755 O O . LYS A 1 97 ? 2.923 6.194 15.178 1.00 83.25 97 LYS A O 1
ATOM 760 N N . TYR A 1 98 ? 3.808 4.816 13.641 1.00 79.94 98 TYR A N 1
ATOM 761 C CA . TYR A 1 98 ? 2.583 4.032 13.498 1.00 79.94 98 TYR A CA 1
ATOM 762 C C . TYR A 1 98 ? 2.346 3.213 14.767 1.00 79.94 98 TYR A C 1
ATOM 764 O O . TYR A 1 98 ? 3.279 2.893 15.491 1.00 79.94 98 TYR A O 1
ATOM 772 N N . HIS A 1 99 ? 1.084 2.967 15.105 1.00 73.50 99 HIS A N 1
ATOM 773 C CA . HIS A 1 99 ? 0.756 2.255 16.343 1.00 73.50 99 HIS A CA 1
ATOM 774 C C . HIS A 1 99 ? 1.174 0.779 16.259 1.00 73.50 99 HIS A C 1
ATOM 776 O O . HIS A 1 99 ? 1.739 0.241 17.205 1.00 73.50 99 HIS A O 1
ATOM 782 N N . ASP A 1 100 ? 0.946 0.157 15.100 1.00 76.06 100 ASP A N 1
ATOM 783 C CA . ASP A 1 100 ? 1.463 -1.163 14.754 1.00 76.06 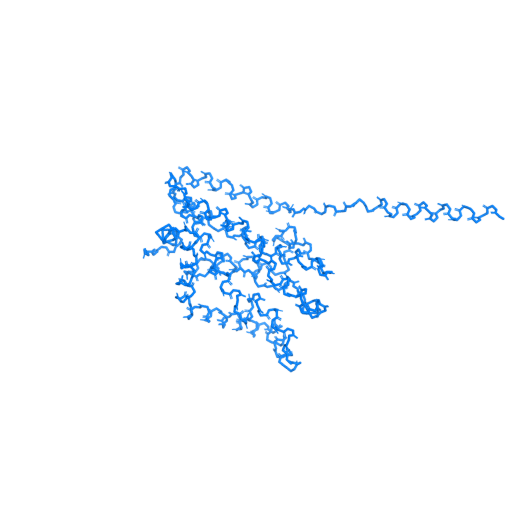100 ASP A CA 1
ATOM 784 C C . ASP A 1 100 ? 2.318 -1.048 13.482 1.00 76.06 100 ASP A C 1
ATOM 786 O O . ASP A 1 100 ? 1.832 -1.168 12.355 1.00 76.06 100 ASP A O 1
ATOM 790 N N . HIS A 1 101 ? 3.611 -0.755 13.659 1.00 76.69 101 HIS A N 1
ATOM 791 C CA . HIS A 1 101 ? 4.567 -0.632 12.550 1.00 76.69 101 HIS A CA 1
ATOM 792 C C . HIS A 1 101 ? 4.655 -1.888 11.698 1.00 76.69 101 HIS A C 1
ATOM 794 O O . HIS A 1 101 ? 4.898 -1.803 10.492 1.00 76.69 101 HIS A O 1
ATOM 800 N N . PHE A 1 102 ? 4.526 -3.054 12.332 1.00 77.19 102 PHE A N 1
ATOM 801 C CA . PHE A 1 102 ? 4.695 -4.310 11.633 1.00 77.19 102 PHE A CA 1
ATOM 802 C C . PHE A 1 102 ? 3.505 -4.545 10.709 1.00 77.19 102 PHE A C 1
ATOM 804 O O . PHE A 1 102 ? 3.705 -4.732 9.512 1.00 77.19 102 PHE A O 1
ATOM 811 N N . SER A 1 103 ? 2.282 -4.447 11.229 1.00 72.69 103 SER A N 1
ATOM 812 C CA . SER A 1 103 ? 1.066 -4.697 10.449 1.00 72.69 103 SER A CA 1
ATOM 813 C C . SER A 1 103 ? 0.812 -3.635 9.375 1.00 72.69 103 SER A C 1
ATOM 815 O O . SER A 1 103 ? 0.403 -3.989 8.272 1.00 72.69 103 SER A O 1
ATOM 817 N N . ASN A 1 104 ? 1.113 -2.359 9.653 1.00 76.06 104 ASN A N 1
ATOM 818 C CA . ASN A 1 104 ? 0.670 -1.237 8.807 1.00 76.06 104 ASN A CA 1
ATOM 819 C C . ASN A 1 104 ? 1.760 -0.688 7.875 1.00 76.06 104 ASN A C 1
ATOM 821 O O . ASN A 1 104 ? 1.505 0.228 7.098 1.00 76.06 1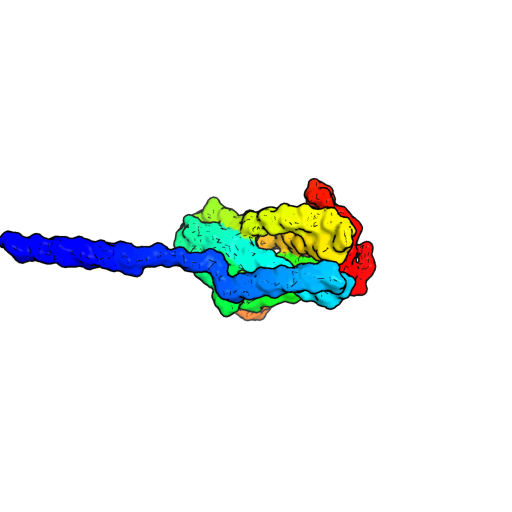04 ASN A O 1
ATOM 825 N N . PHE A 1 105 ? 2.989 -1.210 7.949 1.00 82.50 105 PHE A N 1
ATOM 826 C CA . PHE A 1 105 ? 4.069 -0.782 7.056 1.00 82.50 105 PHE A CA 1
ATOM 827 C C . PHE A 1 105 ? 4.972 -1.932 6.614 1.00 82.50 105 PHE A C 1
ATOM 829 O O . PHE A 1 105 ? 5.128 -2.166 5.417 1.00 82.50 105 PHE A O 1
ATOM 836 N N . ILE A 1 106 ? 5.534 -2.693 7.559 1.00 83.94 106 ILE A N 1
ATOM 837 C CA . ILE A 1 106 ? 6.483 -3.769 7.227 1.00 83.94 106 ILE A CA 1
ATOM 838 C C . ILE A 1 106 ? 5.783 -4.899 6.469 1.00 83.94 106 ILE A C 1
ATOM 840 O O . ILE A 1 106 ? 6.267 -5.327 5.425 1.00 83.94 106 ILE A O 1
ATOM 844 N N . ASN A 1 107 ? 4.642 -5.372 6.966 1.00 81.31 107 ASN A N 1
ATOM 845 C CA . ASN A 1 107 ? 3.901 -6.472 6.368 1.00 81.31 107 ASN A CA 1
ATOM 846 C C . ASN A 1 107 ? 3.442 -6.150 4.929 1.00 81.31 107 ASN A C 1
ATOM 848 O O . ASN A 1 107 ? 3.761 -6.941 4.047 1.00 81.31 107 ASN A O 1
ATOM 852 N N . PRO A 1 108 ? 2.843 -4.980 4.626 1.00 82.44 108 PRO A N 1
ATOM 853 C CA . PRO A 1 108 ? 2.577 -4.555 3.249 1.00 82.44 108 PRO A CA 1
ATOM 854 C C . PRO A 1 108 ? 3.790 -4.620 2.311 1.00 82.44 108 PRO A C 1
ATOM 856 O O . PRO A 1 108 ? 3.664 -5.035 1.159 1.00 82.44 108 PRO A O 1
ATOM 859 N N . ILE A 1 109 ? 4.976 -4.235 2.797 1.00 86.12 109 ILE A N 1
ATOM 860 C CA . ILE A 1 109 ? 6.228 -4.281 2.025 1.00 86.12 109 ILE A CA 1
ATOM 861 C C . ILE A 1 109 ? 6.732 -5.719 1.841 1.00 86.12 109 ILE A C 1
ATOM 863 O O . ILE A 1 109 ? 7.287 -6.053 0.799 1.00 86.12 109 ILE A O 1
ATOM 867 N N . LEU A 1 110 ? 6.556 -6.593 2.830 1.00 84.31 110 LEU A N 1
ATOM 868 C CA . LEU A 1 110 ? 6.942 -7.998 2.695 1.00 84.31 110 LEU A CA 1
ATOM 869 C C . LEU A 1 110 ? 5.988 -8.756 1.770 1.00 84.31 110 LEU A C 1
ATOM 871 O O . LEU A 1 110 ? 6.437 -9.549 0.947 1.00 84.31 110 LEU A O 1
ATOM 875 N N . LEU A 1 111 ? 4.684 -8.492 1.871 1.00 82.88 111 LEU A N 1
ATOM 876 C CA . LEU A 1 111 ? 3.669 -9.180 1.080 1.00 82.88 111 LEU A CA 1
ATOM 877 C C . LEU A 1 111 ? 3.768 -8.842 -0.412 1.00 82.88 111 LEU A C 1
ATOM 879 O O . LEU A 1 111 ? 3.572 -9.749 -1.212 1.00 82.88 111 LEU A O 1
ATOM 883 N N . MET A 1 112 ? 4.197 -7.630 -0.802 1.00 85.75 112 MET A N 1
ATOM 884 C CA . MET A 1 112 ? 4.457 -7.325 -2.225 1.00 85.75 112 MET A CA 1
ATOM 885 C C . MET A 1 112 ? 5.541 -8.206 -2.861 1.00 85.75 112 MET A C 1
ATOM 887 O O . MET A 1 112 ? 5.594 -8.303 -4.083 1.00 85.75 112 MET A O 1
ATOM 891 N N . LEU A 1 113 ? 6.405 -8.846 -2.062 1.00 80.50 113 LEU A N 1
ATOM 892 C CA . LEU A 1 113 ? 7.420 -9.788 -2.548 1.00 80.50 113 LEU A CA 1
ATOM 893 C C . LEU A 1 113 ? 6.863 -11.199 -2.780 1.00 80.50 113 LEU A C 1
ATOM 895 O O . LEU A 1 113 ? 7.568 -12.052 -3.320 1.00 80.50 113 LEU A O 1
ATOM 899 N N . ILE A 1 114 ? 5.593 -11.432 -2.456 1.00 76.81 114 ILE A N 1
ATOM 900 C CA . ILE A 1 114 ? 4.859 -12.634 -2.838 1.00 76.81 114 ILE A CA 1
ATOM 901 C C . ILE A 1 114 ? 4.153 -12.355 -4.183 1.00 76.81 114 ILE A C 1
ATOM 903 O O . ILE A 1 114 ? 3.496 -11.319 -4.330 1.00 76.81 114 ILE A O 1
ATOM 907 N N . PRO A 1 115 ? 4.285 -13.239 -5.194 1.00 59.59 115 PRO A N 1
ATOM 908 C CA . PRO A 1 115 ? 3.655 -13.059 -6.499 1.00 59.59 115 PRO A CA 1
ATOM 909 C C . PRO A 1 115 ? 2.163 -12.756 -6.405 1.00 59.59 115 PRO A C 1
ATOM 911 O O . PRO A 1 115 ? 1.389 -13.560 -5.892 1.00 59.59 115 PRO A O 1
ATOM 914 N N . GLY A 1 116 ? 1.763 -11.593 -6.922 1.00 55.19 116 GLY A N 1
ATOM 915 C CA . GLY A 1 116 ? 0.362 -11.185 -6.941 1.00 55.19 116 GLY A CA 1
ATOM 916 C C . GLY A 1 116 ? -0.199 -10.874 -5.558 1.00 55.19 116 GLY A C 1
ATOM 917 O O . GLY A 1 116 ? -1.344 -11.203 -5.307 1.00 55.19 116 GLY A O 1
ATOM 918 N N . TRP A 1 117 ? 0.586 -10.291 -4.654 1.00 61.47 117 TRP A N 1
ATOM 919 C CA . TRP A 1 117 ? 0.129 -9.917 -3.317 1.00 61.47 117 TRP A CA 1
ATOM 920 C C . TRP A 1 117 ? 0.436 -8.453 -3.007 1.00 61.47 117 TRP A C 1
ATOM 922 O O . TRP A 1 117 ? 1.385 -8.118 -2.315 1.00 61.47 117 TRP A O 1
ATOM 932 N N . GLY A 1 118 ? -0.389 -7.542 -3.515 1.00 55.06 118 GLY A N 1
ATOM 933 C CA . GLY A 1 118 ? -0.446 -6.182 -2.979 1.00 55.06 118 GLY A CA 1
ATOM 934 C C . GLY A 1 118 ? -1.447 -6.166 -1.833 1.00 55.06 118 GLY A C 1
ATOM 935 O O . GLY A 1 118 ? -2.634 -6.302 -2.097 1.00 55.06 118 GLY A O 1
ATOM 936 N N . VAL A 1 119 ? -1.002 -6.040 -0.585 1.00 59.31 119 VAL A N 1
ATOM 937 C CA . VAL A 1 119 ? -1.901 -5.769 0.548 1.00 59.31 119 VAL A CA 1
ATOM 938 C C . VAL A 1 119 ? -1.476 -4.436 1.141 1.00 59.31 119 VAL A C 1
ATOM 940 O O . VAL A 1 119 ? -0.375 -4.313 1.672 1.00 59.31 119 VAL A O 1
ATOM 943 N N . LEU A 1 120 ? -2.315 -3.422 0.976 1.00 59.47 120 LEU A N 1
ATOM 944 C CA . LEU A 1 120 ? -2.239 -2.159 1.699 1.00 59.47 120 LEU A CA 1
ATOM 945 C C . LEU A 1 120 ? -2.634 -2.443 3.157 1.00 59.47 120 LEU A C 1
ATOM 947 O O . LEU A 1 120 ? -3.381 -3.385 3.414 1.00 59.47 120 LEU A O 1
ATOM 951 N N . GLY A 1 121 ? -2.024 -1.728 4.104 1.00 52.69 121 GLY A N 1
ATOM 952 C CA . GLY A 1 121 ? -2.122 -2.025 5.536 1.00 52.69 121 GLY A CA 1
ATOM 953 C C . GLY A 1 121 ? -3.562 -2.202 6.024 1.00 52.69 121 GLY A C 1
ATOM 954 O O . GLY A 1 121 ? -4.497 -1.623 5.488 1.00 52.69 121 GLY A O 1
ATOM 955 N N . GLY A 1 122 ? -3.741 -3.045 7.042 1.00 52.84 122 GLY A N 1
ATOM 956 C CA . GLY A 1 122 ? -5.038 -3.177 7.700 1.00 52.84 122 GLY A CA 1
ATOM 957 C C . GLY A 1 122 ? -5.236 -2.022 8.685 1.00 52.84 122 GLY A C 1
ATOM 958 O O . GLY A 1 122 ? -4.290 -1.676 9.394 1.00 52.84 122 GLY A O 1
ATOM 959 N N . PRO A 1 123 ? -6.437 -1.437 8.813 1.00 51.44 123 PRO A N 1
ATOM 960 C CA . PRO A 1 123 ? -6.674 -0.302 9.695 1.00 51.44 123 PRO A CA 1
ATOM 961 C C . PRO A 1 123 ? -6.741 -0.735 11.171 1.00 51.44 123 PRO A C 1
ATOM 963 O O . PRO A 1 123 ? -7.771 -0.643 11.833 1.00 51.44 123 PRO A O 1
ATOM 966 N N . ASP A 1 124 ? -5.606 -1.138 11.744 1.00 51.50 124 ASP A N 1
ATOM 967 C CA . ASP A 1 124 ? -5.425 -1.290 13.196 1.00 51.50 124 ASP A CA 1
ATOM 968 C C . ASP A 1 124 ? -5.408 0.083 13.914 1.00 51.50 124 ASP A C 1
ATOM 970 O O . ASP A 1 124 ? -5.247 0.156 15.133 1.00 51.50 124 ASP A O 1
ATOM 974 N N . TYR A 1 125 ? -5.548 1.198 13.180 1.00 55.62 125 TYR A N 1
ATOM 975 C CA . TYR A 1 125 ? -5.398 2.550 13.719 1.00 55.62 125 TYR A CA 1
ATOM 976 C C . TYR A 1 125 ? -6.696 3.190 14.228 1.00 55.62 125 TYR A C 1
ATOM 978 O O . TYR A 1 125 ? -6.609 4.060 15.094 1.00 55.62 125 TYR A O 1
ATOM 986 N N . ILE A 1 126 ? -7.881 2.775 13.758 1.00 56.19 126 ILE A N 1
ATOM 987 C CA . ILE A 1 126 ? -9.156 3.304 14.269 1.00 56.19 126 ILE A CA 1
ATOM 988 C C . ILE A 1 126 ? -9.702 2.333 15.298 1.00 56.19 126 ILE A C 1
ATOM 990 O O . ILE A 1 126 ? -10.126 1.230 14.964 1.00 56.19 126 ILE A O 1
ATOM 994 N N . GLY A 1 127 ? -9.724 2.766 16.557 1.00 60.34 127 GLY A N 1
ATOM 995 C CA . GLY A 1 127 ? -10.367 2.002 17.615 1.00 60.34 127 GLY A CA 1
ATOM 996 C C . GLY A 1 127 ? -11.803 1.651 17.226 1.00 60.34 127 GLY A C 1
ATOM 997 O O . GLY A 1 127 ? -12.529 2.465 16.645 1.00 60.34 127 GLY A O 1
ATOM 998 N N . GLU A 1 128 ? -12.222 0.441 17.574 1.00 60.50 128 GLU A N 1
ATOM 999 C CA . GLU A 1 128 ? -13.587 -0.050 17.381 1.00 60.50 128 GLU A CA 1
ATOM 1000 C C . GLU A 1 128 ? -14.639 0.994 17.801 1.00 60.50 128 GLU A C 1
ATOM 1002 O O . GLU A 1 128 ? -15.578 1.286 17.058 1.00 60.50 128 GLU A O 1
ATOM 1007 N N . THR A 1 129 ? -14.415 1.647 18.942 1.00 57.34 129 THR A N 1
ATOM 1008 C CA . THR A 1 129 ? -15.295 2.685 19.486 1.00 57.34 129 THR A CA 1
ATOM 1009 C C . THR A 1 129 ? -15.446 3.889 18.555 1.00 57.34 129 THR A C 1
ATOM 1011 O O . THR A 1 129 ? -16.549 4.411 18.412 1.00 57.34 129 THR A O 1
ATOM 1014 N N . SER A 1 130 ? -14.380 4.325 17.878 1.00 63.88 130 SER A N 1
ATOM 1015 C CA . SER A 1 130 ? -14.444 5.450 16.934 1.00 63.88 130 SER A CA 1
ATOM 1016 C C . SER A 1 130 ? -15.126 5.080 15.614 1.00 63.88 130 SER A C 1
ATOM 1018 O O . SER A 1 130 ? -15.867 5.896 15.063 1.00 63.88 130 SER A O 1
ATOM 1020 N N . LEU A 1 131 ? -14.976 3.840 15.130 1.00 69.06 131 LEU A N 1
ATOM 1021 C CA . LEU A 1 131 ? -15.709 3.367 13.944 1.00 69.06 131 LEU A CA 1
ATOM 1022 C C . LEU A 1 131 ? -17.212 3.257 14.212 1.00 69.06 131 LEU A C 1
ATOM 1024 O O . LEU A 1 131 ? -18.021 3.646 13.367 1.00 69.06 131 LEU A O 1
ATOM 1028 N N . ILE A 1 132 ? -17.588 2.753 15.388 1.00 65.69 132 ILE A N 1
ATOM 1029 C CA . ILE A 1 132 ? -18.989 2.644 15.805 1.00 65.69 132 ILE A CA 1
ATOM 1030 C C . ILE A 1 132 ? -19.594 4.044 16.005 1.00 65.69 132 ILE A C 1
ATOM 1032 O O . ILE A 1 132 ? -20.675 4.321 15.484 1.00 65.69 132 ILE A O 1
ATOM 1036 N N . ALA A 1 133 ? -18.880 4.954 16.678 1.00 63.47 133 ALA A N 1
ATOM 1037 C CA . ALA A 1 133 ? -19.360 6.308 16.976 1.00 63.47 133 ALA A CA 1
ATOM 1038 C C . ALA A 1 133 ? -19.501 7.215 15.739 1.00 63.47 133 ALA A C 1
ATOM 1040 O O . ALA A 1 133 ? -20.284 8.164 15.753 1.00 63.47 133 ALA A O 1
ATOM 1041 N N . SER A 1 134 ? -18.775 6.926 14.656 1.00 74.44 134 SER A N 1
ATOM 1042 C CA . SER A 1 134 ? -18.801 7.731 13.429 1.00 74.44 134 SER A CA 1
ATOM 1043 C C . SER A 1 134 ? -20.141 7.661 12.677 1.00 74.44 134 SER A C 1
ATOM 1045 O O . SER A 1 134 ? -20.478 8.575 11.923 1.00 74.44 134 SER A O 1
ATOM 1047 N N . GLY A 1 135 ? -20.928 6.597 12.861 1.00 80.75 135 GLY A N 1
ATOM 1048 C CA . GLY A 1 135 ? -22.121 6.338 12.053 1.00 80.75 135 GLY A CA 1
ATOM 1049 C C . GLY A 1 135 ? -21.797 5.906 10.614 1.00 80.75 135 GLY A C 1
ATOM 1050 O O . GLY A 1 135 ? -20.691 6.086 10.101 1.00 80.75 135 GLY A O 1
ATOM 1051 N N . ARG A 1 136 ? -22.787 5.310 9.940 1.00 86.12 136 ARG A N 1
ATOM 1052 C CA . ARG A 1 136 ? -22.609 4.597 8.662 1.00 86.12 136 ARG A CA 1
ATOM 1053 C C . ARG A 1 136 ? -21.966 5.419 7.518 1.00 86.12 136 ARG A C 1
ATOM 1055 O O . ARG A 1 136 ? -21.039 4.896 6.901 1.00 86.12 136 ARG A O 1
ATOM 1062 N N . PRO A 1 137 ? -22.366 6.678 7.226 1.00 86.69 137 PRO A N 1
ATOM 1063 C CA . PRO A 1 137 ? -21.792 7.428 6.102 1.00 86.69 137 PRO A CA 1
ATOM 1064 C C . PRO A 1 137 ? -20.354 7.898 6.361 1.00 86.69 137 PRO A C 1
ATOM 1066 O O . PRO A 1 137 ? -19.502 7.762 5.487 1.00 86.69 137 PRO A O 1
ATOM 1069 N N . LYS A 1 138 ? -20.047 8.394 7.568 1.00 87.75 138 LYS A N 1
ATOM 1070 C CA . LYS A 1 138 ? -18.673 8.788 7.921 1.00 87.75 138 LYS A CA 1
ATOM 1071 C C . LYS A 1 138 ? -17.745 7.578 7.937 1.00 87.75 138 LYS A C 1
ATOM 1073 O O . LYS A 1 138 ? -16.621 7.671 7.461 1.00 87.75 138 LYS A O 1
ATOM 1078 N N . ARG A 1 139 ? -18.228 6.430 8.421 1.00 88.38 139 ARG A N 1
ATOM 1079 C CA . ARG A 1 139 ? -17.465 5.180 8.400 1.00 88.38 139 ARG A CA 1
ATOM 1080 C C . ARG A 1 139 ? -17.135 4.726 6.980 1.00 88.38 139 ARG A C 1
ATOM 1082 O O . ARG A 1 139 ? -16.008 4.317 6.735 1.00 88.38 139 ARG A O 1
ATOM 1089 N N . LEU A 1 140 ? -18.079 4.842 6.042 1.00 89.44 140 LEU A N 1
ATOM 1090 C CA . LEU A 1 140 ? -17.801 4.564 4.633 1.00 89.44 140 LEU A CA 1
ATOM 1091 C C . LEU A 1 140 ? -16.704 5.488 4.092 1.00 89.44 140 LEU A C 1
ATOM 1093 O O . LEU A 1 140 ? -15.760 4.992 3.492 1.00 89.44 140 LEU A O 1
ATOM 1097 N N . LEU A 1 141 ? -16.797 6.801 4.345 1.00 89.19 141 LEU A N 1
ATOM 1098 C CA . LEU A 1 141 ? -15.780 7.775 3.920 1.00 89.19 141 LEU A CA 1
ATOM 1099 C C . LEU A 1 141 ? -14.394 7.449 4.479 1.00 89.19 141 LEU A C 1
ATOM 1101 O O . LEU A 1 141 ? -13.408 7.520 3.755 1.00 89.19 141 LEU A O 1
ATOM 1105 N N . ILE A 1 142 ? -14.326 7.061 5.751 1.0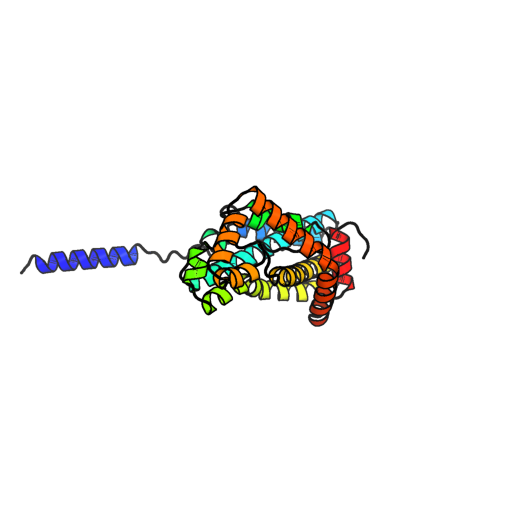0 88.62 142 ILE A N 1
ATOM 1106 C CA . ILE A 1 142 ? -13.093 6.611 6.394 1.00 88.62 142 ILE A CA 1
ATOM 1107 C C . ILE A 1 142 ? -12.507 5.407 5.656 1.00 88.62 142 ILE A C 1
ATOM 1109 O O . ILE A 1 142 ? -11.332 5.437 5.309 1.00 88.62 142 ILE A O 1
ATOM 1113 N N . VAL A 1 143 ? -13.321 4.385 5.386 1.00 87.19 143 VAL A N 1
ATOM 1114 C CA . VAL A 1 143 ? -12.900 3.130 4.740 1.00 87.19 143 VAL A CA 1
ATOM 1115 C C . VAL A 1 143 ? -12.475 3.341 3.287 1.00 87.19 143 VAL A C 1
ATOM 1117 O O . VAL A 1 143 ? -11.500 2.755 2.843 1.00 87.19 143 VAL A O 1
ATOM 1120 N N . ILE A 1 144 ? -13.133 4.218 2.532 1.00 90.19 144 ILE A N 1
ATOM 1121 C CA . ILE A 1 144 ? -12.692 4.524 1.160 1.00 90.19 144 ILE A CA 1
ATOM 1122 C C . ILE A 1 144 ? -11.573 5.576 1.119 1.00 90.19 144 ILE A C 1
ATOM 1124 O O . ILE A 1 144 ? -10.991 5.818 0.065 1.00 90.19 144 ILE A O 1
ATOM 1128 N N . GLY A 1 145 ? -11.256 6.219 2.246 1.00 90.06 145 GLY A N 1
ATOM 1129 C CA . GLY A 1 145 ? -10.263 7.289 2.318 1.00 90.06 145 GLY A CA 1
ATOM 1130 C C . GLY A 1 145 ? -8.892 6.863 1.799 1.00 90.06 145 GLY A C 1
ATOM 1131 O O . GLY A 1 145 ? -8.252 7.630 1.078 1.00 90.06 145 GLY A O 1
ATOM 1132 N N . GLY A 1 146 ? -8.470 5.632 2.101 1.00 89.31 146 GLY A N 1
ATOM 1133 C CA . GLY A 1 146 ? -7.191 5.105 1.641 1.00 89.31 146 GLY A CA 1
ATOM 1134 C C . GLY A 1 146 ? -7.110 4.938 0.126 1.00 89.31 146 GLY A C 1
ATOM 1135 O O . GLY A 1 146 ? -6.130 5.365 -0.487 1.00 89.31 146 GLY A O 1
ATOM 1136 N N . ILE A 1 147 ? -8.155 4.404 -0.516 1.00 90.25 147 ILE A N 1
ATOM 1137 C CA . ILE A 1 147 ? -8.174 4.286 -1.982 1.00 90.25 147 ILE A CA 1
ATOM 1138 C C . ILE A 1 147 ? -8.297 5.653 -2.666 1.00 90.25 147 ILE A C 1
ATOM 1140 O O . ILE A 1 147 ? -7.637 5.899 -3.676 1.00 90.25 147 ILE A O 1
ATOM 1144 N N . LEU A 1 148 ? -9.076 6.579 -2.096 1.00 93.06 148 LEU A N 1
ATOM 1145 C CA . LEU A 1 148 ? -9.208 7.934 -2.636 1.00 93.06 148 LEU A CA 1
ATOM 1146 C C . LEU A 1 148 ? -7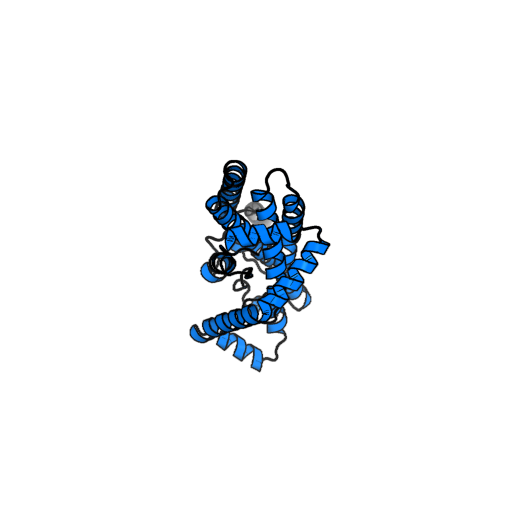.869 8.682 -2.624 1.00 93.06 148 LEU A C 1
ATOM 1148 O O . LEU A 1 148 ? -7.548 9.373 -3.590 1.00 93.06 148 LEU A O 1
ATOM 1152 N N . ALA A 1 149 ? -7.060 8.510 -1.575 1.00 93.50 149 ALA A N 1
ATOM 1153 C CA . ALA A 1 149 ? -5.730 9.112 -1.502 1.00 93.50 149 ALA A CA 1
ATOM 1154 C C . ALA A 1 149 ? -4.742 8.530 -2.527 1.00 93.50 149 ALA A C 1
ATOM 1156 O O . ALA A 1 149 ? -3.824 9.230 -2.953 1.00 93.50 149 ALA A O 1
ATOM 1157 N N . LEU A 1 150 ? -4.943 7.285 -2.966 1.00 95.12 150 LEU A N 1
ATOM 1158 C CA . LEU A 1 150 ? -4.127 6.652 -4.004 1.00 95.12 150 LEU A CA 1
ATOM 1159 C C . LEU A 1 150 ? -4.528 7.038 -5.430 1.00 95.12 150 LEU A C 1
ATOM 1161 O O . LEU A 1 150 ? -3.754 6.796 -6.353 1.00 95.12 150 LEU A O 1
ATOM 1165 N N . PHE A 1 151 ? -5.687 7.662 -5.644 1.00 95.50 151 PHE A N 1
ATOM 1166 C CA . PHE A 1 151 ? -6.157 7.999 -6.989 1.00 95.50 151 PHE A CA 1
ATOM 1167 C C . PHE A 1 151 ? -5.168 8.871 -7.798 1.00 95.50 151 PHE A C 1
ATOM 1169 O O . PHE A 1 151 ? -4.874 8.519 -8.943 1.00 95.50 151 PHE A O 1
ATOM 1176 N N . PRO A 1 152 ? -4.555 9.938 -7.243 1.00 96.44 152 PRO A N 1
ATOM 1177 C CA . PRO A 1 152 ? -3.522 10.692 -7.959 1.00 96.44 152 PRO A CA 1
ATOM 1178 C C . PRO A 1 152 ? -2.268 9.856 -8.252 1.00 96.44 152 PRO A C 1
ATOM 1180 O O . PRO A 1 152 ? -1.677 9.982 -9.323 1.00 96.44 152 PRO A O 1
ATOM 1183 N N . VAL A 1 153 ? -1.877 8.977 -7.322 1.00 96.19 153 VAL A N 1
ATOM 1184 C CA . VAL A 1 153 ? -0.724 8.075 -7.489 1.00 96.19 153 VAL A CA 1
ATOM 1185 C C . VAL A 1 153 ? -0.978 7.094 -8.628 1.00 96.19 153 VAL A C 1
ATOM 1187 O O . VAL A 1 153 ? -0.095 6.869 -9.453 1.00 96.19 153 VAL A O 1
ATOM 1190 N N . MET A 1 154 ? -2.200 6.569 -8.725 1.00 96.88 154 MET A N 1
ATOM 1191 C CA . MET A 1 154 ? -2.622 5.712 -9.825 1.00 96.88 154 MET A CA 1
ATOM 1192 C C . MET A 1 154 ? -2.472 6.421 -11.175 1.00 96.88 154 MET A C 1
ATOM 1194 O O . MET A 1 154 ? -1.891 5.850 -12.091 1.00 96.88 154 MET A O 1
ATOM 1198 N N . ILE A 1 155 ? -2.928 7.672 -11.298 1.00 96.94 155 ILE A N 1
ATOM 1199 C CA . ILE A 1 155 ? -2.779 8.449 -12.542 1.00 96.94 155 ILE A CA 1
ATOM 1200 C C . ILE A 1 155 ? -1.299 8.603 -12.912 1.00 96.94 155 ILE A C 1
ATOM 1202 O O . ILE A 1 155 ? -0.927 8.374 -14.062 1.00 96.94 155 ILE A O 1
ATOM 1206 N N . ILE A 1 156 ? -0.447 8.938 -11.938 1.00 96.62 156 ILE A N 1
ATOM 1207 C CA . ILE A 1 156 ? 1.004 9.048 -12.147 1.00 96.62 156 ILE A CA 1
ATOM 1208 C C . ILE A 1 156 ? 1.586 7.717 -12.634 1.00 96.62 156 ILE A C 1
ATOM 1210 O O . ILE A 1 156 ? 2.390 7.714 -13.561 1.00 96.62 156 ILE A O 1
ATOM 1214 N N . CYS A 1 157 ? 1.172 6.590 -12.054 1.00 96.62 157 CYS A N 1
ATOM 1215 C CA . CYS A 1 157 ? 1.657 5.272 -12.457 1.00 96.62 157 CYS A CA 1
ATOM 1216 C C . CYS A 1 157 ? 1.158 4.868 -13.851 1.00 96.62 157 CYS A C 1
ATOM 1218 O O . CYS A 1 157 ? 1.921 4.308 -14.633 1.00 96.62 157 CYS A O 1
ATOM 1220 N N . VAL A 1 158 ? -0.084 5.196 -14.209 1.00 96.44 158 VAL A N 1
ATOM 1221 C CA . VAL A 1 158 ? -0.604 4.965 -15.565 1.00 96.44 158 VAL A CA 1
ATOM 1222 C C . VAL A 1 158 ? 0.213 5.751 -16.586 1.00 96.44 158 VAL A C 1
ATOM 1224 O O . VAL A 1 158 ? 0.768 5.156 -17.506 1.00 96.44 158 VAL A O 1
ATOM 1227 N N . VAL A 1 159 ? 0.362 7.063 -16.394 1.00 95.50 159 VAL A N 1
ATOM 1228 C CA . VAL A 1 159 ? 1.120 7.918 -17.321 1.00 95.50 159 VAL A CA 1
ATOM 1229 C C . VAL A 1 159 ? 2.596 7.516 -17.356 1.00 95.50 159 VAL A C 1
ATOM 1231 O O . VAL A 1 159 ? 3.193 7.421 -18.425 1.00 95.50 159 VAL A O 1
ATOM 1234 N N . GLY A 1 160 ? 3.187 7.220 -16.198 1.00 93.56 160 GLY A N 1
ATOM 1235 C CA . GLY A 1 160 ? 4.569 6.760 -16.088 1.00 93.56 160 GLY A CA 1
ATOM 1236 C C . GLY A 1 160 ? 4.814 5.415 -16.775 1.00 93.56 160 GLY A C 1
ATOM 1237 O O . GLY A 1 160 ? 5.914 5.175 -17.271 1.00 93.56 160 GLY A O 1
ATOM 1238 N N . SER A 1 161 ? 3.795 4.555 -16.878 1.00 94.12 161 SER A N 1
ATOM 1239 C CA . SER A 1 161 ? 3.905 3.273 -17.585 1.00 94.12 161 SER A CA 1
ATOM 1240 C C . SER A 1 161 ? 4.093 3.418 -19.099 1.00 94.12 161 SER A C 1
ATOM 1242 O O . SER A 1 161 ? 4.549 2.477 -19.747 1.00 94.12 161 SER A O 1
ATOM 1244 N N . TRP A 1 162 ? 3.788 4.595 -19.657 1.00 92.88 162 TRP A N 1
ATOM 1245 C CA . TRP A 1 162 ? 3.965 4.917 -21.076 1.00 92.88 162 TRP A CA 1
ATOM 1246 C C . TRP A 1 162 ? 5.379 5.408 -21.414 1.00 92.88 162 TRP A C 1
ATOM 1248 O O . TRP A 1 162 ? 5.656 5.763 -22.556 1.00 92.88 162 TRP A O 1
ATOM 1258 N N . ILE A 1 163 ? 6.294 5.461 -20.439 1.00 86.62 163 ILE A N 1
ATOM 1259 C CA . ILE A 1 163 ? 7.686 5.849 -20.681 1.00 86.62 163 ILE A CA 1
ATOM 1260 C C . ILE A 1 163 ? 8.398 4.718 -21.440 1.00 86.62 163 ILE A C 1
ATOM 1262 O O . ILE A 1 163 ? 8.911 3.771 -20.848 1.00 86.62 163 ILE A O 1
ATOM 1266 N N . GLU A 1 164 ? 8.461 4.842 -22.765 1.00 77.50 164 GLU A N 1
ATOM 1267 C CA . GLU A 1 164 ? 9.099 3.855 -23.650 1.00 77.50 164 GLU A CA 1
ATOM 1268 C C . GLU A 1 164 ? 10.629 3.998 -23.705 1.00 77.50 164 GLU A C 1
ATOM 1270 O O . GLU A 1 164 ? 11.350 3.011 -23.830 1.00 77.50 164 GLU A O 1
ATOM 1275 N N . HIS A 1 165 ? 11.162 5.216 -23.544 1.00 67.94 165 HIS A N 1
ATOM 1276 C CA . HIS A 1 165 ? 12.610 5.470 -23.610 1.00 67.94 165 HIS A CA 1
ATOM 1277 C C . HIS A 1 165 ? 13.409 4.825 -22.468 1.00 67.94 165 HIS A C 1
ATOM 1279 O O . HIS A 1 165 ? 14.615 4.613 -22.599 1.00 67.94 165 HIS A O 1
ATOM 1285 N N . ASN A 1 166 ? 12.754 4.506 -21.350 1.00 71.75 166 ASN A N 1
ATOM 1286 C CA . ASN A 1 166 ? 13.346 3.741 -20.262 1.00 71.75 166 ASN A CA 1
ATOM 1287 C C . ASN A 1 166 ? 12.358 2.681 -19.782 1.00 71.75 166 ASN A C 1
ATOM 1289 O O . ASN A 1 166 ? 11.621 2.869 -18.811 1.00 71.75 166 ASN A O 1
ATOM 1293 N N . TYR A 1 167 ? 12.396 1.543 -20.470 1.00 81.75 167 TYR A N 1
ATOM 1294 C CA . TYR A 1 167 ? 11.541 0.399 -20.189 1.00 81.75 167 TYR A CA 1
ATOM 1295 C C . TYR A 1 167 ? 11.555 -0.016 -18.713 1.00 81.75 167 TYR A C 1
ATOM 1297 O O . TYR A 1 167 ? 10.513 -0.366 -18.181 1.00 81.75 167 TYR A O 1
ATOM 1305 N N . SER A 1 168 ? 12.687 0.086 -18.003 1.00 88.88 168 SER A N 1
ATOM 1306 C CA . SER A 1 168 ? 12.748 -0.324 -16.590 1.00 88.88 168 SER A CA 1
ATOM 1307 C C . SER A 1 168 ? 11.893 0.549 -15.676 1.00 88.88 168 SER A C 1
ATOM 1309 O O . SER A 1 168 ? 11.191 0.018 -14.817 1.00 88.88 168 SER A O 1
ATOM 1311 N N . LEU A 1 169 ? 11.913 1.872 -15.861 1.00 91.06 169 LEU A N 1
ATOM 1312 C CA . LEU A 1 169 ? 11.078 2.768 -15.062 1.00 91.06 169 LEU A CA 1
ATOM 1313 C C . LEU A 1 169 ? 9.599 2.658 -15.465 1.00 91.06 169 LEU A C 1
ATOM 1315 O O . LEU A 1 169 ? 8.737 2.604 -14.589 1.00 91.06 169 LEU A O 1
ATOM 1319 N N . GLY A 1 170 ? 9.307 2.536 -16.765 1.00 93.69 170 GLY A N 1
ATOM 1320 C CA . GLY A 1 170 ? 7.948 2.288 -17.259 1.00 93.69 170 GLY A CA 1
ATOM 1321 C C . GLY A 1 170 ? 7.343 0.990 -16.704 1.00 93.69 170 GLY A C 1
ATOM 1322 O O . GLY A 1 170 ? 6.208 0.983 -16.228 1.00 93.69 170 GLY A O 1
ATOM 1323 N N . TYR A 1 171 ? 8.122 -0.096 -16.660 1.00 94.38 171 TYR A N 1
ATOM 1324 C CA . TYR A 1 171 ? 7.722 -1.360 -16.028 1.00 94.38 171 TYR A CA 1
ATOM 1325 C C . TYR A 1 171 ? 7.526 -1.214 -14.520 1.00 94.38 171 TYR A C 1
ATOM 1327 O O . TYR A 1 171 ? 6.636 -1.844 -13.953 1.00 94.38 171 TYR A O 1
ATOM 1335 N N . GLY A 1 172 ? 8.323 -0.364 -13.871 1.00 94.38 172 GLY A N 1
ATOM 1336 C CA . GLY A 1 172 ? 8.170 -0.044 -12.457 1.00 94.38 172 GLY A CA 1
ATOM 1337 C C . GLY A 1 172 ? 6.824 0.621 -12.186 1.00 94.38 172 GLY A C 1
ATOM 1338 O O . GLY A 1 172 ? 6.067 0.167 -11.332 1.00 94.38 172 GLY A O 1
ATOM 1339 N N . PHE A 1 173 ? 6.472 1.648 -12.957 1.00 96.12 173 PHE A N 1
ATOM 1340 C CA . PHE A 1 173 ? 5.170 2.301 -12.838 1.00 96.12 173 PHE A CA 1
ATOM 1341 C C . PHE A 1 173 ? 4.002 1.356 -13.149 1.00 96.12 173 PHE A C 1
ATOM 1343 O O . PHE A 1 173 ? 3.019 1.349 -12.408 1.00 96.12 173 PHE A O 1
ATOM 1350 N N . ALA A 1 174 ? 4.125 0.505 -14.173 1.00 95.44 174 ALA A N 1
ATOM 1351 C CA . ALA A 1 174 ? 3.126 -0.521 -14.475 1.00 95.44 174 ALA A CA 1
ATOM 1352 C C . ALA A 1 174 ? 2.949 -1.521 -13.316 1.00 95.44 174 ALA A C 1
ATOM 1354 O O . ALA A 1 174 ? 1.821 -1.878 -12.977 1.00 95.44 174 ALA A O 1
ATOM 1355 N N . LEU A 1 175 ? 4.048 -1.936 -12.674 1.00 94.06 175 LEU A N 1
ATOM 1356 C CA . LEU A 1 175 ? 4.032 -2.797 -11.490 1.00 94.06 175 LEU A CA 1
ATOM 1357 C C . LEU A 1 175 ? 3.322 -2.124 -10.308 1.00 94.06 175 LEU A C 1
ATOM 1359 O O . LEU A 1 175 ? 2.488 -2.756 -9.667 1.00 94.06 175 LEU A O 1
ATOM 1363 N N . ILE A 1 176 ? 3.614 -0.854 -10.017 1.00 95.38 176 ILE A N 1
ATOM 1364 C CA . ILE A 1 176 ? 2.951 -0.139 -8.916 1.00 95.38 176 ILE A CA 1
ATOM 1365 C C . ILE A 1 176 ? 1.459 0.057 -9.208 1.00 95.38 176 ILE A C 1
ATOM 1367 O O . ILE A 1 176 ? 0.641 -0.186 -8.323 1.00 95.38 176 ILE A O 1
ATOM 1371 N N . ALA A 1 177 ? 1.081 0.406 -10.443 1.00 95.69 177 ALA A N 1
ATOM 1372 C CA . ALA A 1 177 ? -0.325 0.467 -10.849 1.00 95.69 177 ALA A CA 1
ATOM 1373 C C . ALA A 1 177 ? -1.027 -0.885 -10.632 1.00 95.69 177 ALA A C 1
ATOM 1375 O O . ALA A 1 177 ? -2.122 -0.931 -10.067 1.00 95.69 177 ALA A O 1
ATOM 1376 N N . TYR A 1 178 ? -0.364 -1.985 -11.006 1.00 94.25 178 TYR A N 1
ATOM 1377 C CA . TYR A 1 178 ? -0.838 -3.339 -10.734 1.00 94.25 178 TYR A CA 1
ATOM 1378 C C . TYR A 1 178 ? -1.053 -3.601 -9.245 1.00 94.25 178 TYR A C 1
ATOM 1380 O O . TYR A 1 178 ? -2.138 -4.035 -8.863 1.00 94.25 178 TYR A O 1
ATOM 1388 N N . LEU A 1 179 ? -0.073 -3.292 -8.394 1.00 92.62 179 LEU A N 1
ATOM 1389 C CA . LEU A 1 179 ? -0.188 -3.507 -6.951 1.00 92.62 179 LEU A CA 1
ATOM 1390 C C . LEU A 1 179 ? -1.302 -2.653 -6.320 1.00 92.62 179 LEU A C 1
ATOM 1392 O O . LEU A 1 179 ? -2.006 -3.148 -5.441 1.00 92.62 179 LEU A O 1
ATOM 1396 N N . ILE A 1 180 ? -1.517 -1.417 -6.792 1.00 94.31 180 ILE A N 1
ATOM 1397 C CA . ILE A 1 180 ? -2.626 -0.560 -6.339 1.00 94.31 180 ILE A CA 1
ATOM 1398 C C . ILE A 1 180 ? -3.978 -1.198 -6.684 1.00 94.31 180 ILE A C 1
ATOM 1400 O O . ILE A 1 180 ? -4.824 -1.320 -5.799 1.00 94.31 180 ILE A O 1
ATOM 1404 N N . VAL A 1 181 ? -4.197 -1.627 -7.938 1.00 94.25 181 VAL A N 1
ATOM 1405 C CA . VAL A 1 181 ? -5.467 -2.275 -8.328 1.00 94.25 181 VAL A CA 1
ATOM 1406 C C . VAL A 1 181 ? -5.654 -3.591 -7.589 1.00 94.25 181 VAL A C 1
ATOM 1408 O O . VAL A 1 181 ? -6.732 -3.843 -7.059 1.00 94.25 181 VAL A O 1
ATOM 1411 N N . PHE A 1 182 ? -4.617 -4.424 -7.533 1.00 91.94 182 PHE A N 1
ATOM 1412 C CA . PHE A 1 182 ? -4.690 -5.711 -6.858 1.00 91.94 182 PHE A CA 1
ATOM 1413 C C . PHE A 1 182 ? -5.060 -5.531 -5.384 1.00 91.94 182 PHE A C 1
ATOM 1415 O O . PHE A 1 182 ? -5.995 -6.164 -4.896 1.00 91.94 182 PHE A O 1
ATOM 1422 N N . SER A 1 183 ? -4.390 -4.611 -4.688 1.00 90.38 183 SER A N 1
ATOM 1423 C CA . SER A 1 183 ? -4.701 -4.349 -3.288 1.00 90.38 183 SER A CA 1
ATOM 1424 C C . SER A 1 183 ? -6.067 -3.726 -3.082 1.00 90.38 183 SER A C 1
ATOM 1426 O O . SER A 1 183 ? -6.702 -4.015 -2.074 1.00 90.38 183 SER A O 1
ATOM 1428 N N . PHE A 1 184 ? -6.535 -2.890 -4.006 1.00 91.81 184 PHE A N 1
ATOM 1429 C CA . PHE A 1 184 ? -7.903 -2.398 -3.963 1.00 91.81 184 PHE A CA 1
ATOM 1430 C C . PHE A 1 184 ? -8.901 -3.563 -3.988 1.00 91.81 184 PHE A C 1
ATOM 1432 O O . PHE A 1 184 ? -9.798 -3.603 -3.153 1.00 91.81 184 PHE A O 1
ATOM 1439 N N . LEU A 1 185 ? -8.714 -4.541 -4.883 1.00 92.50 185 LEU A N 1
ATOM 1440 C CA . LEU A 1 185 ? -9.578 -5.724 -4.960 1.00 92.50 185 LEU A CA 1
ATOM 1441 C C . LEU A 1 185 ? -9.536 -6.554 -3.671 1.00 92.50 185 LEU A C 1
ATOM 1443 O O . LEU A 1 185 ? -10.585 -6.982 -3.192 1.00 92.50 185 LEU A O 1
ATOM 1447 N N . VAL A 1 186 ? -8.352 -6.744 -3.083 1.00 89.38 186 VAL A N 1
ATOM 1448 C CA . VAL A 1 186 ? -8.203 -7.441 -1.795 1.00 89.38 186 VAL A CA 1
ATOM 1449 C C . VAL A 1 186 ? -8.892 -6.674 -0.666 1.00 89.38 186 VAL A C 1
ATOM 1451 O O . VAL A 1 186 ? -9.602 -7.278 0.132 1.00 89.38 186 VAL A O 1
ATOM 1454 N N . ASN A 1 187 ? -8.767 -5.348 -0.620 1.00 89.12 187 ASN A N 1
ATOM 1455 C CA . ASN A 1 187 ? -9.375 -4.523 0.428 1.00 89.12 187 ASN A CA 1
ATOM 1456 C C . ASN A 1 187 ? -10.907 -4.433 0.330 1.00 89.12 187 ASN A C 1
ATOM 1458 O O . ASN A 1 187 ? -11.557 -4.013 1.289 1.00 89.12 187 ASN A O 1
ATOM 1462 N N . LEU A 1 188 ? -11.502 -4.892 -0.777 1.00 91.19 188 LEU A N 1
ATOM 1463 C CA . LEU A 1 188 ? -12.943 -5.126 -0.897 1.00 91.19 188 LEU A CA 1
ATOM 1464 C C . LEU A 1 188 ? -13.402 -6.449 -0.267 1.00 91.19 188 LEU A C 1
ATOM 1466 O O . LEU A 1 188 ? -14.601 -6.723 -0.247 1.00 91.19 188 LEU A O 1
ATOM 1470 N N . LEU A 1 189 ? -12.505 -7.292 0.245 1.00 90.69 189 LEU A N 1
ATOM 1471 C CA . LEU A 1 189 ? -12.912 -8.494 0.962 1.00 90.69 189 LEU A CA 1
ATOM 1472 C C . LEU A 1 189 ? -13.436 -8.130 2.360 1.00 90.69 189 LEU A C 1
ATOM 1474 O O . LEU A 1 189 ? -12.797 -7.368 3.085 1.00 90.69 189 LEU A O 1
ATOM 1478 N N . PRO A 1 190 ? -14.569 -8.700 2.808 1.00 90.69 190 PRO A N 1
ATOM 1479 C CA . PRO A 1 190 ? -15.073 -8.515 4.167 1.00 90.69 190 PRO A CA 1
ATOM 1480 C C . PRO A 1 190 ? -14.333 -9.431 5.160 1.00 90.69 190 PRO A C 1
ATOM 1482 O O . PRO A 1 190 ? -14.954 -10.110 5.976 1.00 90.69 190 PRO A O 1
ATOM 1485 N N . LEU A 1 191 ? -13.004 -9.488 5.065 1.00 88.69 191 LEU A N 1
ATOM 1486 C CA . LEU A 1 191 ? -12.130 -10.302 5.908 1.00 88.69 191 LEU A CA 1
ATOM 1487 C C . LEU A 1 191 ? -11.294 -9.412 6.834 1.00 88.69 191 LEU A C 1
ATOM 1489 O O . LEU A 1 191 ? -10.956 -8.293 6.449 1.00 88.69 191 LEU A O 1
ATOM 1493 N N . PRO A 1 192 ? -10.913 -9.895 8.030 1.00 84.88 192 PRO A N 1
ATOM 1494 C CA . PRO A 1 192 ? -9.964 -9.187 8.882 1.00 84.88 192 PRO A CA 1
ATOM 1495 C C . PRO A 1 192 ? -8.742 -8.720 8.087 1.00 84.88 192 PRO A C 1
ATOM 1497 O O . PRO A 1 192 ? -8.282 -9.452 7.208 1.00 84.88 192 PRO A O 1
ATOM 1500 N N . TYR A 1 193 ? -8.213 -7.544 8.433 1.00 79.69 193 TYR A N 1
ATOM 1501 C CA . TYR A 1 193 ? -7.099 -6.865 7.750 1.00 79.69 193 TYR A CA 1
ATOM 1502 C C . TYR A 1 193 ? -7.416 -6.226 6.390 1.00 79.69 193 TYR A C 1
ATOM 1504 O O . TYR A 1 193 ? -6.545 -5.559 5.848 1.00 79.69 193 TYR A O 1
ATOM 1512 N N . CYS A 1 194 ? -8.637 -6.366 5.867 1.00 86.50 194 CYS A N 1
ATOM 1513 C CA . CYS A 1 194 ? -9.093 -5.674 4.659 1.00 86.50 194 CYS A CA 1
ATOM 1514 C C . CYS A 1 194 ? -10.005 -4.492 5.018 1.00 86.50 194 CYS A C 1
ATOM 1516 O O . CYS A 1 194 ? -10.817 -4.594 5.938 1.00 86.50 194 CYS A O 1
ATOM 1518 N N . ASP A 1 195 ? -9.946 -3.389 4.271 1.00 87.31 195 ASP A N 1
ATOM 1519 C CA . ASP A 1 195 ? -10.682 -2.158 4.610 1.00 87.31 195 ASP A CA 1
ATOM 1520 C C . ASP A 1 195 ? -12.200 -2.364 4.725 1.00 87.31 195 ASP A C 1
ATOM 1522 O O . ASP A 1 195 ? -12.836 -1.869 5.665 1.00 87.31 195 ASP A O 1
ATOM 1526 N N . LEU A 1 196 ? -12.806 -3.136 3.810 1.00 88.88 196 LEU A N 1
ATOM 1527 C CA . LEU A 1 196 ? -14.255 -3.358 3.811 1.00 88.88 196 LEU A CA 1
ATOM 1528 C C . LEU A 1 196 ? -14.737 -4.057 5.089 1.00 88.88 196 LEU A C 1
ATOM 1530 O O . LEU A 1 196 ? -15.852 -3.796 5.550 1.00 88.88 196 LEU A O 1
ATOM 1534 N N . PHE A 1 197 ? -13.908 -4.896 5.709 1.00 88.31 197 PHE A N 1
ATOM 1535 C CA . PHE A 1 197 ? -14.256 -5.534 6.974 1.00 88.31 197 PHE A CA 1
ATOM 1536 C C . PHE A 1 197 ? -14.574 -4.514 8.063 1.00 88.31 197 PHE A C 1
ATOM 1538 O O . PHE A 1 197 ? -15.547 -4.690 8.787 1.00 88.31 197 PHE A O 1
ATOM 1545 N N . TYR A 1 198 ? -13.852 -3.398 8.129 1.00 83.62 198 TYR A N 1
ATOM 1546 C CA . TYR A 1 198 ? -14.074 -2.358 9.137 1.00 83.62 198 TYR A CA 1
ATOM 1547 C C . TYR A 1 198 ? -15.326 -1.520 8.858 1.00 83.62 198 TYR A C 1
ATOM 1549 O O . TYR A 1 198 ? -15.890 -0.910 9.770 1.00 83.62 198 TYR A O 1
ATOM 1557 N N . PHE A 1 199 ? -15.826 -1.536 7.620 1.00 88.12 199 PHE A N 1
ATOM 1558 C CA . PHE A 1 199 ? -17.152 -1.014 7.311 1.00 88.12 199 PHE A CA 1
ATOM 1559 C C . PHE A 1 199 ? -18.270 -1.961 7.771 1.00 88.12 199 PHE A C 1
ATOM 1561 O O . PHE A 1 199 ? -19.282 -1.482 8.294 1.00 88.12 199 PHE A O 1
ATOM 1568 N N . VAL A 1 200 ? -18.099 -3.271 7.560 1.00 89.50 200 VAL A N 1
ATOM 1569 C CA . VAL A 1 200 ? -19.104 -4.314 7.842 1.00 89.50 200 VAL A CA 1
ATOM 1570 C C . VAL A 1 200 ? -19.171 -4.651 9.329 1.00 89.50 200 VAL A C 1
ATOM 1572 O O . VAL A 1 200 ? -20.258 -4.823 9.872 1.00 89.50 200 VAL A O 1
ATOM 1575 N N . TYR A 1 201 ? -18.022 -4.708 9.996 1.00 85.94 201 TYR A N 1
ATOM 1576 C CA . TYR A 1 201 ? -17.867 -5.164 11.370 1.00 85.94 201 TYR A CA 1
ATOM 1577 C C . TYR A 1 201 ? -18.841 -4.492 12.362 1.00 85.94 201 TYR A C 1
ATOM 1579 O O . TYR A 1 201 ? -19.544 -5.215 13.074 1.00 85.94 201 TYR A O 1
ATOM 1587 N N . PRO A 1 202 ? -18.992 -3.150 12.386 1.00 87.06 202 PRO A N 1
ATOM 1588 C CA . PRO A 1 202 ? -19.928 -2.492 13.301 1.00 87.06 202 PRO A CA 1
ATOM 1589 C C . PRO A 1 202 ? -21.407 -2.816 13.056 1.00 87.06 202 PRO A C 1
ATOM 1591 O O . PRO A 1 202 ? -22.215 -2.653 13.970 1.00 87.06 202 PRO A O 1
ATOM 1594 N N . GLU A 1 203 ? -21.761 -3.256 11.844 1.00 87.81 203 GLU A N 1
ATOM 1595 C CA . GLU A 1 203 ? -23.134 -3.601 11.446 1.00 87.81 203 GLU A CA 1
ATOM 1596 C C . GLU A 1 203 ? -23.509 -5.043 11.808 1.00 87.81 203 GLU A C 1
ATOM 1598 O O . GLU A 1 203 ? -24.662 -5.441 11.639 1.00 87.81 203 GLU A O 1
ATOM 1603 N N . LEU A 1 204 ? -22.556 -5.842 12.295 1.00 89.31 204 LEU A N 1
ATOM 1604 C CA . LEU A 1 204 ? -22.838 -7.193 12.761 1.00 89.31 204 LEU A CA 1
ATOM 1605 C C . LEU A 1 204 ? -23.675 -7.162 14.056 1.00 89.31 204 LEU A C 1
ATOM 1607 O O . LEU A 1 204 ? -23.517 -6.251 14.874 1.00 89.31 204 LEU A O 1
ATOM 1611 N N . PRO A 1 205 ? -24.522 -8.182 14.301 1.00 91.81 205 PRO A N 1
ATOM 1612 C CA . PRO A 1 205 ? -25.224 -8.323 15.574 1.00 91.81 205 PRO A CA 1
ATOM 1613 C C . PRO A 1 205 ? -24.250 -8.417 16.755 1.00 91.81 205 PRO A C 1
ATOM 1615 O O . PRO A 1 205 ? -23.169 -8.994 16.623 1.00 91.81 205 PRO A O 1
ATOM 1618 N N . ASP A 1 206 ? -24.661 -7.945 17.935 1.00 89.31 206 ASP A N 1
ATOM 1619 C CA . ASP A 1 206 ? -23.803 -7.826 19.128 1.00 89.31 206 ASP A CA 1
ATOM 1620 C C . ASP A 1 206 ? -23.018 -9.101 19.462 1.00 89.31 206 ASP A C 1
ATOM 1622 O O . ASP A 1 206 ? -21.824 -9.042 19.757 1.00 89.31 206 ASP A O 1
ATOM 1626 N N . LYS A 1 207 ? -23.666 -10.270 19.350 1.00 91.00 207 LYS A N 1
ATOM 1627 C CA . LYS A 1 207 ? -23.024 -11.574 19.581 1.00 91.00 207 LYS A CA 1
ATOM 1628 C C . LYS A 1 207 ? -21.848 -11.805 18.632 1.00 91.00 207 LYS A C 1
ATOM 1630 O O . LYS A 1 207 ? -20.783 -12.220 19.072 1.00 91.00 207 LYS A O 1
ATOM 1635 N N . PHE A 1 208 ? -22.030 -11.521 17.343 1.00 89.44 208 PHE A N 1
ATOM 1636 C CA . PHE A 1 208 ? -20.981 -11.679 16.337 1.00 89.44 208 PHE A CA 1
ATOM 1637 C C . PHE A 1 208 ? -19.865 -10.655 16.516 1.00 89.44 208 PHE A C 1
ATOM 1639 O O . PHE A 1 208 ? -18.699 -11.020 16.377 1.00 89.44 208 PHE A O 1
ATOM 1646 N N . ARG A 1 209 ? -20.192 -9.413 16.898 1.00 89.25 209 ARG A N 1
ATOM 1647 C CA . ARG A 1 209 ? -19.158 -8.424 17.226 1.00 89.25 209 ARG A CA 1
ATOM 1648 C C . ARG A 1 209 ? -18.279 -8.900 18.375 1.00 89.25 209 ARG A C 1
ATOM 1650 O O . ARG A 1 209 ? -17.067 -8.903 18.228 1.00 89.25 209 ARG A O 1
ATOM 1657 N N . ALA A 1 210 ? -18.868 -9.420 19.453 1.00 87.44 210 ALA A N 1
ATOM 1658 C CA . ALA A 1 210 ? -18.106 -9.966 20.576 1.00 87.44 210 ALA A CA 1
ATOM 1659 C C . ALA A 1 210 ? -17.145 -11.101 20.160 1.00 87.44 210 ALA A C 1
ATOM 1661 O O . ALA A 1 210 ? -16.003 -11.135 20.619 1.00 87.44 210 ALA A O 1
ATOM 1662 N N . TYR A 1 211 ? -17.566 -11.996 19.256 1.00 88.69 211 TYR A N 1
ATOM 1663 C CA . TYR A 1 211 ? -16.674 -13.021 18.697 1.00 88.69 211 TYR A CA 1
ATOM 1664 C C . TYR A 1 211 ? -15.521 -12.418 17.897 1.00 88.69 211 TYR A C 1
ATOM 1666 O O . TYR A 1 211 ? -14.381 -12.852 18.041 1.00 88.69 211 TYR A O 1
ATOM 1674 N N . VAL A 1 212 ? -15.797 -11.414 17.069 1.00 88.19 212 VAL A N 1
ATOM 1675 C CA . VAL A 1 212 ? -14.756 -10.724 16.306 1.00 88.19 212 VAL A CA 1
ATOM 1676 C C . VAL A 1 212 ? -13.766 -10.018 17.237 1.00 88.19 212 VAL A C 1
ATOM 1678 O O . VAL A 1 212 ? -12.564 -10.193 17.053 1.00 88.19 212 VAL A O 1
ATOM 1681 N N . VAL A 1 213 ? -14.228 -9.308 18.273 1.00 86.69 213 VAL A N 1
ATOM 1682 C CA . VAL A 1 213 ? -13.341 -8.700 19.285 1.00 86.69 213 VAL A CA 1
ATOM 1683 C C . VAL A 1 213 ? -12.449 -9.758 19.926 1.00 86.69 213 VAL A C 1
ATOM 1685 O O . VAL A 1 213 ? -11.239 -9.556 20.031 1.00 86.69 213 VAL A O 1
ATOM 1688 N N . LEU A 1 214 ? -13.012 -10.909 20.309 1.00 87.00 214 LEU A N 1
ATOM 1689 C CA . LEU A 1 214 ? -12.250 -12.016 20.890 1.00 87.00 214 LEU A CA 1
ATOM 1690 C C . LEU A 1 214 ? -11.151 -12.507 19.938 1.00 87.00 214 LEU A C 1
ATOM 1692 O O . LEU A 1 214 ? -10.005 -12.681 20.355 1.00 87.00 214 LEU A O 1
ATOM 1696 N N . VAL A 1 215 ? -11.493 -12.714 18.664 1.00 86.56 215 VAL A N 1
ATOM 1697 C CA . VAL A 1 215 ? -10.551 -13.165 17.634 1.00 86.56 215 VAL A CA 1
ATOM 1698 C C . VAL A 1 215 ? -9.441 -12.137 17.422 1.00 86.56 215 VAL A C 1
ATOM 1700 O O . VAL A 1 215 ? -8.273 -12.511 17.428 1.00 86.56 215 VAL A O 1
ATOM 1703 N N . LEU A 1 216 ? -9.776 -10.853 17.287 1.00 84.44 216 LEU A N 1
ATOM 1704 C CA . LEU A 1 216 ? -8.806 -9.797 16.978 1.00 84.44 216 LEU A CA 1
ATOM 1705 C C . LEU A 1 216 ? -7.960 -9.364 18.182 1.00 84.44 216 LEU A C 1
ATOM 1707 O O . LEU A 1 216 ? -6.869 -8.833 17.994 1.00 84.44 216 LEU A O 1
ATOM 1711 N N . THR A 1 217 ? -8.413 -9.618 19.411 1.00 83.94 217 THR A N 1
ATOM 1712 C CA . THR A 1 217 ? -7.659 -9.277 20.631 1.00 83.94 217 THR A CA 1
ATOM 1713 C C . THR A 1 217 ? -6.729 -10.413 21.064 1.00 83.94 217 THR A C 1
ATOM 1715 O O . THR A 1 217 ? -5.650 -10.176 21.608 1.00 83.94 217 THR A O 1
ATOM 1718 N N . HIS A 1 218 ? -7.111 -11.671 20.826 1.00 86.81 218 HIS A N 1
ATOM 1719 C CA . HIS A 1 218 ? -6.319 -12.820 21.254 1.00 86.81 218 HIS A CA 1
ATOM 1720 C C . HIS A 1 218 ? -5.185 -13.123 20.265 1.00 86.81 218 HIS A C 1
ATOM 1722 O O . HIS A 1 218 ? -5.440 -13.466 19.113 1.00 86.81 218 HIS A O 1
ATOM 1728 N N . LYS A 1 219 ? -3.923 -13.085 20.720 1.00 84.12 219 LYS A N 1
ATOM 1729 C CA . LYS A 1 219 ? -2.717 -13.210 19.869 1.00 84.12 219 LYS A CA 1
ATOM 1730 C C . LYS A 1 219 ? -2.781 -14.357 18.849 1.00 84.12 219 LYS A C 1
ATOM 1732 O O . LYS A 1 219 ? -2.492 -14.146 17.674 1.00 84.12 219 LYS A O 1
ATOM 1737 N N . TYR A 1 220 ? -3.154 -15.561 19.287 1.00 88.81 220 TYR A N 1
ATOM 1738 C CA . TYR A 1 220 ? -3.189 -16.736 18.408 1.00 88.81 220 TYR A CA 1
ATOM 1739 C C . TYR A 1 220 ? -4.353 -16.705 17.416 1.00 88.81 220 TYR A C 1
ATOM 1741 O O . TYR A 1 220 ? -4.184 -17.123 16.275 1.00 88.81 220 TYR A O 1
ATOM 1749 N N . TYR A 1 221 ? -5.515 -16.188 17.823 1.00 88.56 221 TYR A N 1
ATOM 1750 C CA . TYR A 1 221 ? -6.675 -16.095 16.936 1.00 88.56 221 TYR A CA 1
ATOM 1751 C C . TYR A 1 221 ? -6.517 -14.950 15.938 1.00 88.56 221 TYR A C 1
ATOM 1753 O O . TYR A 1 221 ? -6.844 -15.137 14.772 1.00 88.56 221 TYR A O 1
ATOM 1761 N N . LYS A 1 222 ? -5.917 -13.829 16.356 1.00 84.81 222 LYS A N 1
ATOM 1762 C CA . LYS A 1 222 ? -5.520 -12.719 15.485 1.00 84.81 222 LYS A CA 1
ATOM 1763 C C . LYS A 1 222 ? -4.585 -13.235 14.388 1.00 84.81 222 LYS A C 1
ATOM 1765 O O . LYS A 1 222 ? -4.849 -13.044 13.206 1.00 84.81 222 LYS A O 1
ATOM 1770 N N . PHE A 1 223 ? -3.548 -13.986 14.765 1.00 83.88 223 PHE A N 1
ATOM 1771 C CA . PHE A 1 223 ? -2.626 -14.588 13.800 1.00 83.88 223 PHE A CA 1
ATOM 1772 C C . PHE A 1 223 ? -3.296 -15.637 12.895 1.00 83.88 223 PHE A C 1
ATOM 1774 O O . PHE A 1 223 ? -3.064 -15.641 11.691 1.00 83.88 223 PHE A O 1
ATOM 1781 N N . ALA A 1 224 ? -4.164 -16.496 13.436 1.00 88.31 224 ALA A N 1
ATOM 1782 C CA . ALA A 1 224 ? -4.914 -17.459 12.629 1.00 88.31 224 ALA A CA 1
ATOM 1783 C C . ALA A 1 224 ? -5.866 -16.772 11.634 1.00 88.31 224 ALA A C 1
ATOM 1785 O O . ALA A 1 224 ? -5.962 -17.203 10.490 1.00 88.31 224 ALA A O 1
ATOM 1786 N N . ALA A 1 225 ? -6.526 -15.684 12.039 1.00 87.50 225 ALA A N 1
ATOM 1787 C CA . ALA A 1 225 ? -7.367 -14.872 11.167 1.00 87.50 225 ALA A CA 1
ATOM 1788 C C . ALA A 1 225 ? -6.545 -14.210 10.055 1.00 87.50 225 ALA A C 1
ATOM 1790 O O . ALA A 1 225 ? -6.970 -14.223 8.905 1.00 87.50 225 ALA A O 1
ATOM 1791 N N . PHE A 1 226 ? -5.346 -13.711 10.373 1.00 84.88 226 PHE A N 1
ATOM 1792 C CA . PHE A 1 226 ? -4.411 -13.197 9.373 1.00 84.88 226 PHE A CA 1
ATOM 1793 C C . PHE A 1 226 ? -4.049 -14.276 8.348 1.00 84.88 226 PHE A C 1
ATOM 1795 O O . PHE A 1 226 ? -4.235 -14.067 7.152 1.00 84.88 226 PHE A O 1
ATOM 1802 N N . LEU A 1 227 ? -3.620 -15.459 8.804 1.00 87.12 227 LEU A N 1
ATOM 1803 C CA . LEU A 1 227 ? -3.304 -16.594 7.929 1.00 87.12 227 LEU A CA 1
ATOM 1804 C C . LEU A 1 227 ? -4.505 -17.063 7.098 1.00 87.12 227 LEU A C 1
ATOM 1806 O O . LEU A 1 227 ? -4.329 -17.488 5.960 1.00 87.12 227 LEU A O 1
ATOM 1810 N N . LEU A 1 228 ? -5.720 -16.985 7.640 1.00 89.75 228 LEU A N 1
ATOM 1811 C CA . LEU A 1 228 ? -6.936 -17.301 6.901 1.00 89.75 228 LEU A CA 1
ATOM 1812 C C . LEU A 1 228 ? -7.198 -16.273 5.796 1.00 89.75 228 LEU A C 1
ATOM 1814 O O . LEU A 1 228 ? -7.451 -16.676 4.664 1.00 89.75 228 LEU A O 1
ATOM 1818 N N . THR A 1 229 ? -7.099 -14.972 6.089 1.00 87.69 229 THR A N 1
ATOM 1819 C CA . THR A 1 229 ? -7.203 -13.913 5.070 1.00 87.69 229 THR A CA 1
ATOM 1820 C C . THR A 1 229 ? -6.176 -14.146 3.967 1.00 87.69 229 THR A C 1
ATOM 1822 O O . THR A 1 229 ? -6.521 -14.165 2.788 1.00 87.69 229 THR A O 1
ATOM 1825 N N . LEU A 1 230 ? -4.935 -14.425 4.361 1.00 85.88 230 LEU A N 1
ATOM 1826 C CA . LEU A 1 230 ? -3.838 -14.781 3.473 1.00 85.88 230 LEU A CA 1
ATOM 1827 C C . LEU A 1 230 ? -4.181 -15.988 2.581 1.00 85.88 230 LEU A C 1
ATOM 1829 O O . LEU A 1 230 ? -4.044 -15.927 1.361 1.00 85.88 230 LEU A O 1
ATOM 1833 N N . LEU A 1 231 ? -4.684 -17.076 3.159 1.00 89.06 231 LEU A N 1
ATOM 1834 C CA . LEU A 1 231 ? -5.078 -18.266 2.409 1.00 89.06 231 LEU A CA 1
ATOM 1835 C C . LEU A 1 231 ? -6.206 -17.972 1.410 1.00 89.06 231 LEU A C 1
ATOM 1837 O O . LEU A 1 231 ? -6.154 -18.443 0.276 1.00 89.06 231 LEU A O 1
ATOM 1841 N N . VAL A 1 232 ? -7.209 -17.184 1.802 1.00 90.44 232 VAL A N 1
ATOM 1842 C CA . VAL A 1 232 ? -8.301 -16.800 0.899 1.00 90.44 232 VAL A CA 1
ATOM 1843 C C . VAL A 1 232 ? -7.760 -15.975 -0.268 1.00 90.44 232 VAL A C 1
ATOM 1845 O O . VAL A 1 232 ? -8.048 -16.296 -1.419 1.00 90.44 232 VAL A O 1
ATOM 1848 N N . VAL A 1 233 ? -6.918 -14.971 -0.005 1.00 87.81 233 VAL A N 1
ATOM 1849 C CA . VAL A 1 233 ? -6.282 -14.170 -1.064 1.00 87.81 233 VAL A CA 1
ATOM 1850 C C . VAL A 1 233 ? -5.454 -15.051 -1.998 1.00 87.81 233 VAL A C 1
ATOM 1852 O O . VAL A 1 233 ? -5.537 -14.884 -3.211 1.00 87.81 233 VAL A O 1
ATOM 1855 N N . TYR A 1 234 ? -4.717 -16.032 -1.465 1.00 87.75 234 TYR A N 1
ATOM 1856 C CA . TYR A 1 234 ? -3.973 -16.995 -2.278 1.00 87.75 234 TYR A CA 1
ATOM 1857 C C . TYR A 1 234 ? -4.888 -17.790 -3.217 1.00 87.75 234 TYR A C 1
ATOM 1859 O O . TYR A 1 234 ? -4.632 -17.845 -4.420 1.00 87.75 234 TYR A O 1
ATOM 1867 N N . ILE A 1 235 ? -5.967 -18.374 -2.684 1.00 90.44 235 ILE A N 1
ATOM 1868 C CA . ILE A 1 235 ? -6.908 -19.214 -3.442 1.00 90.44 235 ILE A CA 1
ATOM 1869 C C . ILE A 1 235 ? -7.540 -18.430 -4.598 1.00 90.44 235 ILE A C 1
ATOM 1871 O O . ILE A 1 235 ? -7.692 -18.965 -5.693 1.00 90.44 235 ILE A O 1
ATOM 1875 N N . PHE A 1 236 ? -7.874 -17.159 -4.370 1.00 89.62 236 PHE A N 1
ATOM 1876 C CA . PHE A 1 236 ? -8.498 -16.290 -5.371 1.00 89.62 236 PHE A CA 1
ATOM 1877 C C . PHE A 1 236 ? -7.501 -15.409 -6.140 1.00 89.62 236 PHE A C 1
ATOM 1879 O O . PHE A 1 236 ? -7.918 -14.560 -6.928 1.00 89.62 236 PHE A O 1
ATOM 1886 N N . SER A 1 237 ? -6.193 -15.606 -5.954 1.00 87.25 237 SER A N 1
ATOM 1887 C CA . SER A 1 237 ? -5.153 -14.737 -6.524 1.00 87.25 237 SER A CA 1
ATOM 1888 C C . SER A 1 237 ? -5.206 -14.655 -8.049 1.00 87.25 237 SER A C 1
ATOM 1890 O O . SER A 1 237 ? -5.023 -13.574 -8.604 1.00 87.25 237 SER A O 1
ATOM 1892 N N . THR A 1 238 ? -5.527 -15.758 -8.728 1.00 88.94 238 THR A N 1
ATOM 1893 C CA . THR A 1 238 ? -5.697 -15.802 -10.189 1.00 88.94 238 THR A CA 1
ATOM 1894 C C . THR A 1 238 ? -6.866 -14.937 -10.650 1.00 88.94 238 THR A C 1
ATOM 1896 O O . THR A 1 238 ? -6.719 -14.144 -11.574 1.00 88.94 238 THR A O 1
ATOM 1899 N N . VAL A 1 239 ? -8.001 -15.006 -9.949 1.00 92.25 239 VAL A N 1
ATOM 1900 C CA . VAL A 1 239 ? -9.183 -14.181 -10.236 1.00 92.25 239 VAL A CA 1
ATOM 1901 C C . VAL A 1 239 ? -8.870 -12.700 -10.023 1.00 92.25 239 VAL A C 1
ATOM 1903 O O . VAL A 1 239 ? -9.192 -11.873 -10.875 1.00 92.25 239 VAL A O 1
ATOM 1906 N N . PHE A 1 240 ? -8.208 -12.350 -8.917 1.00 91.31 240 PHE A N 1
ATOM 1907 C CA . PHE A 1 240 ? -7.789 -10.969 -8.668 1.00 91.31 240 PHE A CA 1
ATOM 1908 C C . PHE A 1 240 ? -6.795 -10.469 -9.711 1.00 91.31 240 PHE A C 1
ATOM 1910 O O . PHE A 1 240 ? -6.921 -9.336 -10.171 1.00 91.31 240 PHE A O 1
ATOM 1917 N N . HIS A 1 241 ? -5.843 -11.311 -10.115 1.00 89.94 241 HIS A N 1
ATOM 1918 C CA . HIS A 1 241 ? -4.891 -10.994 -11.169 1.00 89.94 241 HIS A CA 1
ATOM 1919 C C . HIS A 1 241 ? -5.609 -10.693 -12.488 1.00 89.94 241 HIS A C 1
ATOM 1921 O O . HIS A 1 241 ? -5.392 -9.631 -13.068 1.00 89.94 241 HIS A O 1
ATOM 1927 N N . ASP A 1 242 ? -6.516 -11.566 -12.926 1.00 92.81 242 ASP A N 1
ATOM 1928 C CA . ASP A 1 242 ? -7.243 -11.397 -14.185 1.00 92.81 242 ASP A CA 1
ATOM 1929 C C . ASP A 1 242 ? -8.087 -10.117 -14.190 1.00 92.81 242 ASP A C 1
ATOM 1931 O O . ASP A 1 242 ? -8.033 -9.335 -15.144 1.00 92.81 242 ASP A O 1
ATOM 1935 N N . ILE A 1 243 ? -8.811 -9.849 -13.098 1.00 95.44 243 ILE A N 1
ATOM 1936 C CA . ILE A 1 243 ? -9.586 -8.612 -12.942 1.00 95.44 243 ILE A CA 1
ATOM 1937 C C . ILE A 1 243 ? -8.655 -7.394 -12.954 1.00 95.44 243 ILE A C 1
ATOM 1939 O O . ILE A 1 243 ? -8.946 -6.416 -13.646 1.00 95.44 243 ILE A O 1
ATOM 1943 N N . ALA A 1 244 ? -7.525 -7.443 -12.244 1.00 93.69 244 ALA A N 1
ATOM 1944 C CA . ALA A 1 244 ? -6.567 -6.343 -12.209 1.00 93.69 244 ALA A CA 1
ATOM 1945 C C . ALA A 1 244 ? -6.003 -6.038 -13.604 1.00 93.69 244 ALA A C 1
ATOM 1947 O O . ALA A 1 244 ? -5.982 -4.877 -14.014 1.00 93.69 244 ALA A O 1
ATOM 1948 N N . ILE A 1 245 ? -5.625 -7.066 -14.372 1.00 93.00 245 ILE A N 1
ATOM 1949 C CA . ILE A 1 245 ? -5.156 -6.912 -15.754 1.00 93.00 245 ILE A CA 1
ATOM 1950 C C . ILE A 1 245 ? -6.247 -6.298 -16.638 1.00 93.00 245 ILE A C 1
ATOM 1952 O O . ILE A 1 245 ? -5.948 -5.410 -17.435 1.00 93.00 245 ILE A O 1
ATOM 1956 N N . ILE A 1 246 ? -7.506 -6.730 -16.509 1.00 96.31 246 ILE A N 1
ATOM 1957 C CA . ILE A 1 246 ? -8.627 -6.155 -17.269 1.00 96.31 246 ILE A CA 1
ATOM 1958 C C . ILE A 1 246 ? -8.788 -4.665 -16.949 1.00 96.31 246 ILE A C 1
ATOM 1960 O O . ILE A 1 246 ? -8.816 -3.847 -17.869 1.00 96.31 246 ILE A O 1
ATOM 1964 N N . LEU A 1 247 ? -8.840 -4.302 -15.666 1.00 96.50 247 LEU A N 1
ATOM 1965 C CA . LEU A 1 247 ? -8.993 -2.912 -15.230 1.00 96.50 247 LEU A CA 1
ATOM 1966 C C . LEU A 1 247 ? -7.837 -2.033 -15.720 1.00 96.50 247 LEU A C 1
ATOM 1968 O O . LEU A 1 247 ? -8.067 -0.961 -16.275 1.00 96.50 247 LEU A O 1
ATOM 1972 N N . LEU A 1 248 ? -6.597 -2.502 -15.593 1.00 95.94 248 LEU A N 1
ATOM 1973 C CA . LEU A 1 248 ? -5.410 -1.752 -16.010 1.00 95.94 248 LEU A CA 1
ATOM 1974 C C . LEU A 1 248 ? -5.325 -1.579 -17.524 1.00 95.94 248 LEU A C 1
ATOM 1976 O O . LEU A 1 248 ? -4.934 -0.513 -17.997 1.00 95.94 248 LEU A O 1
ATOM 1980 N N . ARG A 1 249 ? -5.769 -2.572 -18.299 1.00 95.69 249 ARG A N 1
ATOM 1981 C CA . ARG A 1 249 ? -5.898 -2.431 -19.754 1.00 95.69 249 ARG A CA 1
ATOM 1982 C C . ARG A 1 249 ? -6.936 -1.379 -20.137 1.00 95.69 249 ARG A C 1
ATOM 1984 O O . ARG A 1 249 ? -6.690 -0.623 -21.073 1.00 95.69 249 ARG A O 1
ATOM 1991 N N . CYS A 1 250 ? -8.051 -1.282 -19.410 1.00 96.12 250 CYS A N 1
ATOM 1992 C CA . CYS A 1 250 ? -9.018 -0.192 -19.592 1.00 96.12 250 CYS A CA 1
ATOM 1993 C C . CYS A 1 250 ? -8.410 1.181 -19.262 1.00 96.12 250 CYS A C 1
ATOM 1995 O O . CYS A 1 250 ? -8.797 2.182 -19.856 1.00 96.12 250 CYS A O 1
ATOM 1997 N N . MET A 1 251 ? -7.428 1.223 -18.360 1.00 95.38 251 MET A N 1
ATOM 1998 C CA . MET A 1 251 ? -6.642 2.416 -18.026 1.00 95.38 251 MET A CA 1
ATOM 1999 C C . MET A 1 251 ? -5.435 2.625 -18.957 1.00 95.38 251 MET A C 1
ATOM 2001 O O . MET A 1 251 ? -4.581 3.453 -18.663 1.00 95.38 251 MET A O 1
ATOM 2005 N N . LEU A 1 252 ? -5.364 1.904 -20.085 1.00 94.44 252 LEU A N 1
ATOM 2006 C CA . LEU A 1 252 ? -4.300 1.997 -21.094 1.00 94.44 252 LEU A CA 1
ATOM 2007 C C . LEU A 1 252 ? -2.905 1.587 -20.587 1.00 94.44 252 LEU A C 1
ATOM 2009 O O . LEU A 1 252 ? -1.889 2.013 -21.135 1.00 94.44 252 LEU A O 1
ATOM 2013 N N . VAL A 1 253 ? -2.831 0.733 -19.566 1.00 94.44 253 VAL A N 1
ATOM 2014 C CA . VAL A 1 253 ? -1.575 0.112 -19.129 1.00 94.44 253 VAL A CA 1
ATOM 2015 C C . VAL A 1 253 ? -1.377 -1.201 -19.887 1.00 94.44 253 VAL A C 1
ATOM 2017 O O . VAL A 1 253 ? -2.236 -2.088 -19.889 1.00 94.44 253 VAL A O 1
ATOM 2020 N N . SER A 1 254 ? -0.234 -1.338 -20.559 1.00 92.56 254 SER A N 1
ATOM 2021 C CA . SER A 1 254 ? 0.082 -2.525 -21.359 1.00 92.56 254 SER A CA 1
ATOM 2022 C C . SER A 1 254 ? 0.291 -3.764 -20.486 1.00 92.56 254 SER A C 1
ATOM 2024 O O . SER A 1 254 ? 1.048 -3.730 -19.512 1.00 92.56 254 SER A O 1
ATOM 2026 N N . LYS A 1 255 ? -0.308 -4.895 -20.891 1.00 90.38 255 LYS A N 1
ATOM 2027 C CA . LYS A 1 255 ? -0.069 -6.203 -20.256 1.00 90.38 255 LYS A CA 1
ATOM 2028 C C . LYS A 1 255 ? 1.415 -6.567 -20.256 1.00 90.38 255 LYS A C 1
ATOM 2030 O O . LYS A 1 255 ? 1.916 -7.052 -19.251 1.00 90.38 255 LYS A O 1
ATOM 2035 N N . ASN A 1 256 ? 2.125 -6.262 -21.340 1.00 90.50 256 ASN A N 1
ATOM 2036 C CA . ASN A 1 256 ? 3.548 -6.572 -21.456 1.00 90.50 256 ASN A CA 1
ATOM 2037 C C . ASN A 1 256 ? 4.376 -5.779 -20.437 1.00 90.50 256 ASN A C 1
ATOM 2039 O O . ASN A 1 256 ? 5.266 -6.345 -19.812 1.00 90.50 256 ASN A O 1
ATOM 2043 N N . SER A 1 257 ? 4.050 -4.501 -20.212 1.00 91.44 257 SER A N 1
ATOM 2044 C CA . SER A 1 257 ? 4.736 -3.674 -19.212 1.00 91.44 257 SER A CA 1
ATOM 2045 C C . SER A 1 257 ? 4.496 -4.182 -17.789 1.00 91.44 257 SER A C 1
ATOM 2047 O O . SER A 1 257 ? 5.425 -4.210 -16.982 1.00 91.44 257 SER A O 1
ATOM 2049 N N . MET A 1 258 ? 3.271 -4.628 -17.490 1.00 90.38 258 MET A N 1
ATOM 2050 C CA . MET A 1 258 ? 2.936 -5.242 -16.200 1.00 90.38 258 MET A CA 1
ATOM 2051 C C . MET A 1 258 ? 3.685 -6.562 -15.997 1.00 90.38 258 MET A C 1
ATOM 2053 O O . MET A 1 258 ? 4.372 -6.718 -14.990 1.00 90.38 258 MET A O 1
ATOM 2057 N N . ASN A 1 259 ? 3.622 -7.478 -16.969 1.00 89.62 259 ASN A N 1
ATOM 2058 C CA . ASN A 1 259 ? 4.332 -8.759 -16.924 1.00 89.62 259 ASN A CA 1
ATOM 2059 C C . ASN A 1 259 ? 5.844 -8.564 -16.785 1.00 89.62 259 ASN A C 1
ATOM 2061 O O . ASN A 1 259 ? 6.476 -9.249 -15.984 1.00 89.62 259 ASN A O 1
ATOM 2065 N N . ALA A 1 260 ? 6.428 -7.603 -17.504 1.00 90.38 260 ALA A N 1
ATOM 2066 C CA . ALA A 1 260 ? 7.844 -7.283 -17.388 1.00 90.38 260 ALA A CA 1
ATOM 2067 C C . ALA A 1 260 ? 8.196 -6.774 -15.981 1.00 90.38 260 ALA A C 1
ATOM 2069 O O . ALA A 1 260 ? 9.182 -7.226 -15.400 1.00 90.38 260 ALA A O 1
ATOM 2070 N N . GLY A 1 261 ? 7.373 -5.899 -15.394 1.00 89.94 261 GLY A N 1
ATOM 2071 C CA . GLY A 1 261 ? 7.555 -5.431 -14.018 1.00 89.94 261 GLY A CA 1
ATOM 2072 C C . GLY A 1 261 ? 7.456 -6.557 -12.983 1.00 89.94 261 GLY A C 1
ATOM 2073 O O . GLY A 1 261 ? 8.332 -6.694 -12.127 1.00 89.94 261 GLY A O 1
ATOM 2074 N N . LEU A 1 262 ? 6.444 -7.422 -13.103 1.00 88.75 262 LEU A N 1
ATOM 2075 C CA . LEU A 1 262 ? 6.281 -8.619 -12.267 1.00 88.75 262 LEU A CA 1
ATOM 2076 C C . LEU A 1 262 ? 7.472 -9.577 -12.424 1.00 88.75 262 LEU A C 1
ATOM 2078 O O . LEU A 1 262 ? 7.991 -10.091 -11.432 1.00 88.75 262 LEU A O 1
ATOM 2082 N N . SER A 1 263 ? 7.962 -9.756 -13.652 1.00 88.19 263 SER A N 1
ATOM 2083 C CA . SER A 1 263 ? 9.109 -10.618 -13.948 1.00 88.19 263 SER A CA 1
ATOM 2084 C C . SER A 1 263 ? 10.394 -10.112 -13.302 1.00 88.19 263 SER A C 1
ATOM 2086 O O . SER A 1 263 ? 11.190 -10.911 -12.804 1.00 88.19 263 SER A O 1
ATOM 2088 N N . GLN A 1 264 ? 10.595 -8.789 -13.250 1.00 86.75 264 GLN A N 1
ATOM 2089 C CA . GLN A 1 264 ? 11.727 -8.161 -12.558 1.00 86.75 264 GLN A CA 1
ATOM 2090 C C . GLN A 1 264 ? 11.648 -8.345 -11.037 1.00 86.75 264 GLN A C 1
ATOM 2092 O O . GLN A 1 264 ? 12.682 -8.553 -10.395 1.00 86.75 264 GLN A O 1
ATOM 2097 N N . LEU A 1 265 ? 10.446 -8.351 -10.459 1.00 85.69 265 LEU A N 1
ATOM 2098 C CA . LEU A 1 265 ? 10.261 -8.526 -9.019 1.00 85.69 265 LEU A CA 1
ATOM 2099 C C . LEU A 1 265 ? 10.388 -9.996 -8.570 1.00 85.69 265 LEU A C 1
ATOM 2101 O O . LEU A 1 265 ? 11.105 -10.267 -7.612 1.00 85.69 265 LEU A O 1
ATOM 2105 N N . PHE A 1 266 ? 9.767 -10.947 -9.281 1.00 82.12 266 PHE A N 1
ATOM 2106 C CA . PHE A 1 266 ? 9.551 -12.319 -8.776 1.00 82.12 266 PHE A CA 1
ATOM 2107 C C . PHE A 1 266 ? 10.485 -13.408 -9.305 1.00 82.12 266 PHE A C 1
ATOM 2109 O O . PHE A 1 266 ? 10.385 -14.549 -8.876 1.00 82.12 266 PHE A O 1
ATOM 2116 N N . PHE A 1 267 ? 11.407 -13.083 -10.205 1.00 76.50 267 PHE A N 1
ATOM 2117 C CA . PHE A 1 267 ? 12.343 -14.050 -10.813 1.00 76.50 267 PHE A CA 1
ATOM 2118 C C . PHE A 1 267 ? 11.642 -15.150 -11.623 1.00 76.50 267 PHE A C 1
ATOM 2120 O O . PHE A 1 267 ? 12.186 -16.234 -11.797 1.00 76.50 267 PHE A O 1
ATOM 2127 N N . VAL A 1 268 ? 10.464 -14.832 -12.161 1.00 70.06 268 VAL A N 1
ATOM 2128 C CA . VAL A 1 268 ? 9.644 -15.711 -13.002 1.00 70.06 268 VAL A CA 1
ATOM 2129 C C . VAL A 1 268 ? 9.350 -14.987 -14.314 1.00 70.06 268 VAL A C 1
ATOM 2131 O O . VAL A 1 268 ? 9.091 -13.787 -14.288 1.00 70.06 268 VAL A O 1
ATOM 2134 N N . GLU A 1 269 ? 9.415 -15.687 -15.444 1.00 62.22 269 GLU A N 1
ATOM 2135 C CA . GLU A 1 269 ? 8.982 -15.154 -16.742 1.00 62.22 269 GLU A CA 1
ATOM 2136 C C . GLU A 1 269 ? 7.460 -15.324 -16.885 1.00 62.22 269 GLU A C 1
ATOM 2138 O O . GLU A 1 269 ? 6.943 -16.419 -16.652 1.00 62.22 269 GLU A O 1
ATOM 2143 N N . TYR A 1 270 ? 6.755 -14.236 -17.221 1.00 54.75 270 TYR A N 1
ATOM 2144 C CA . TYR A 1 270 ? 5.287 -14.159 -17.322 1.00 54.75 270 TYR A CA 1
ATOM 2145 C C . TYR A 1 270 ? 4.788 -13.857 -18.735 1.00 54.75 270 TYR A C 1
ATOM 2147 O O . TYR A 1 270 ? 5.357 -12.947 -19.381 1.00 54.75 270 TYR A O 1
#

Foldseek 3Di:
DVVVVVVVVVVVVVVVVVVVVCPPCPVPQADPVRVVLVVVLVVLLVVCQVPVDLVSLQVNLLSLLLNLLLLLQLLLQVLLVVLVHHDSCSSNSVLVPDPDNCQRGVVQSVQLLPQLGRARGFCPPDPLVSLLVSDQPSNVSSLCRSLVSCPVVLVVLLVQLPPPVRLSRNLSSLQSNLSSQLNVVLLCDCAGGRSVVSSCLSVDPPVVNVVVCVQCVDPVSVVVSVVVSVVVCVVCSVVSNVVSQVVSVVSVRDPVSPQVSSCSSHVDRD

Radius of gyration: 22.39 Å; chains: 1; bounding box: 47×70×64 Å

Sequence (270 aa):
MANVGKEAALELEQATKSILKEPSQMKKMCSTPALIWVGVLFVFSFVLLSYPKRWAFILWAILAWGLCVMIHESGHAAMAKIAGHSHDSYLSMNFVKYHDHFSNFINPILLMLIPGWGVLGGPDYIGETSLIASGRPKRLLIVIGGILALFPVMIICVVGSWIEHNYSLGYGFALIAYLIVFSFLVNLLPLPYCDLFYFVYPELPDKFRAYVVLVLTHKYYKFAAFLLTLLVVYIFSTVFHDIAIILLRCMLVSKNSMNAGLSQLFFVEY

pLDDT: mean 83.52, std 12.59, range [43.41, 96.94]